Protein AF-A0A3D8TVY2-F1 (afdb_monomer_lite)

Foldseek 3Di:
DDDDPPPDPDDPPPPPPDDDDDDDDDDDDDDDDDDDDDPPPPPDPDPQQAFDLVLLLQLVLLLCQLLQQLCALLVVLLVLQDQDDDPVSLVVSLVSLCVRLNVVSVVSVVSNVVSLVSVVVRRFDPVLNVLLVVLSCVSNVLSVQSSVLSNVRDPNCSVVSNVCNVVSDDPVSNVVSVVSNLVSQLVRVVSNVDDSVVSNVSSLVSVCVSCVVRNPNVSVVD

Secondary structure (DSSP, 8-state):
----------------------------------------------------HHHHHHHHHHHHHHHHHHHHHHHHHHHH--TT--HHHHHHHHHHIIIIIIIIHHHHHHHHHHHHHHHHHTT--HHHHHHHHHHHHHHHHHHHHHHHHHHT--TT-HHHHHHHHHTS--HHHHHHHHHHHHHHHHHHHHHTT--HHHHHHHHHHHHHHHHHHHS-GGGG--

Organism: NCBI:txid1621700

Structure (mmCIF, N/CA/C/O backbone):
data_AF-A0A3D8TVY2-F1
#
_entry.id   AF-A0A3D8TVY2-F1
#
loop_
_atom_site.group_PDB
_atom_site.id
_atom_site.type_symbol
_atom_site.label_atom_id
_atom_site.label_alt_id
_atom_site.label_comp_id
_atom_site.label_asym_id
_atom_site.label_entity_id
_atom_site.label_seq_id
_atom_site.pdbx_PDB_ins_code
_atom_site.Cartn_x
_atom_site.Cartn_y
_atom_site.Cartn_z
_atom_site.occupancy
_atom_site.B_iso_or_equiv
_atom_site.auth_seq_id
_atom_site.auth_comp_id
_atom_site.auth_asym_id
_atom_site.auth_atom_id
_atom_site.pdbx_PDB_model_num
ATOM 1 N N . MET A 1 1 ? 37.937 -1.669 -4.627 1.00 30.64 1 MET A N 1
ATOM 2 C CA . MET A 1 1 ? 37.064 -1.939 -3.465 1.00 30.64 1 MET A CA 1
ATOM 3 C C . MET A 1 1 ? 36.470 -0.620 -2.991 1.00 30.64 1 MET A C 1
ATOM 5 O O . MET A 1 1 ? 37.159 0.139 -2.322 1.00 30.64 1 MET A O 1
ATOM 9 N N . LYS A 1 2 ? 35.245 -0.292 -3.412 1.00 28.19 2 LYS A N 1
ATOM 10 C CA . LYS A 1 2 ? 34.504 0.878 -2.921 1.00 28.19 2 LYS A CA 1
ATOM 11 C C . LYS A 1 2 ? 33.267 0.352 -2.200 1.00 28.19 2 LYS A C 1
ATOM 13 O O . LYS A 1 2 ? 32.522 -0.435 -2.769 1.00 28.19 2 LYS A O 1
ATOM 18 N N . LYS A 1 3 ? 33.155 0.708 -0.922 1.00 32.94 3 LYS A N 1
ATOM 19 C CA . LYS A 1 3 ? 32.081 0.313 -0.009 1.00 32.94 3 LYS A CA 1
ATOM 20 C C . LYS A 1 3 ? 30.795 1.013 -0.459 1.00 32.94 3 LYS A C 1
ATOM 22 O O . LYS A 1 3 ? 30.789 2.239 -0.544 1.00 32.94 3 LYS A O 1
ATOM 27 N N . GLY A 1 4 ? 29.763 0.240 -0.790 1.00 30.03 4 GLY A N 1
ATOM 28 C CA . GLY A 1 4 ? 28.418 0.757 -1.025 1.00 30.03 4 GLY A CA 1
ATOM 29 C C . GLY A 1 4 ? 27.853 1.257 0.297 1.00 30.03 4 GLY A C 1
ATOM 30 O O . GLY A 1 4 ? 27.808 0.512 1.273 1.00 30.03 4 GLY A O 1
ATOM 31 N N . ILE A 1 5 ? 27.518 2.541 0.343 1.00 35.06 5 ILE A N 1
ATOM 32 C CA . ILE A 1 5 ? 26.827 3.152 1.471 1.00 35.06 5 ILE A CA 1
ATOM 33 C C . ILE A 1 5 ? 25.367 2.724 1.339 1.00 35.06 5 ILE A C 1
ATOM 35 O O . ILE A 1 5 ? 24.657 3.190 0.453 1.00 35.06 5 ILE A O 1
ATOM 39 N N . MET A 1 6 ? 24.964 1.789 2.195 1.00 32.91 6 MET A N 1
ATOM 40 C CA . MET A 1 6 ? 23.571 1.466 2.476 1.00 32.91 6 MET A CA 1
ATOM 41 C C . MET A 1 6 ? 22.974 2.712 3.141 1.00 32.91 6 MET A C 1
ATOM 43 O O . MET A 1 6 ? 23.251 2.992 4.307 1.00 32.91 6 MET A O 1
ATOM 47 N N . VAL A 1 7 ? 22.265 3.536 2.371 1.00 31.22 7 VAL A N 1
ATOM 48 C CA . VAL A 1 7 ? 21.486 4.643 2.930 1.00 31.22 7 VAL A CA 1
ATOM 49 C C . VAL A 1 7 ? 20.179 4.027 3.401 1.00 31.22 7 VAL A C 1
ATOM 51 O O . VAL A 1 7 ? 19.248 3.865 2.620 1.00 31.22 7 VAL A O 1
ATOM 54 N N . ALA A 1 8 ? 20.165 3.615 4.668 1.00 35.06 8 ALA A N 1
ATOM 55 C CA . ALA A 1 8 ? 18.940 3.319 5.389 1.00 35.06 8 ALA A CA 1
ATOM 56 C C . ALA A 1 8 ? 18.035 4.557 5.316 1.00 35.06 8 ALA A C 1
ATOM 58 O O . ALA A 1 8 ? 18.478 5.673 5.614 1.00 35.06 8 ALA A O 1
ATOM 59 N N . ILE A 1 9 ? 16.793 4.367 4.878 1.00 36.47 9 ILE A N 1
ATOM 60 C CA . ILE A 1 9 ? 15.761 5.396 4.942 1.00 36.47 9 ILE A CA 1
ATOM 61 C C . ILE A 1 9 ? 15.450 5.580 6.430 1.00 36.47 9 ILE A C 1
ATOM 63 O O . ILE A 1 9 ? 14.714 4.815 7.035 1.00 36.47 9 ILE A O 1
ATOM 67 N N . LEU A 1 10 ? 16.093 6.577 7.039 1.00 30.17 10 LEU A N 1
ATOM 68 C CA . LEU A 1 10 ? 15.820 7.021 8.402 1.00 30.17 10 LEU A CA 1
ATOM 69 C C . LEU A 1 10 ? 14.401 7.592 8.449 1.00 30.17 10 LEU A C 1
ATOM 71 O O . LEU A 1 10 ? 14.182 8.761 8.124 1.00 30.17 10 LEU A O 1
ATOM 75 N N . VAL A 1 11 ? 13.438 6.772 8.862 1.00 33.91 11 VAL A N 1
ATOM 76 C CA . VAL A 1 11 ? 12.147 7.270 9.331 1.00 33.91 11 VAL A CA 1
ATOM 77 C C . VAL A 1 11 ? 12.417 8.069 10.613 1.00 33.91 11 VAL A C 1
ATOM 79 O O . VAL A 1 11 ? 13.051 7.551 11.534 1.00 33.91 11 VAL A O 1
ATOM 82 N N . PRO A 1 12 ? 11.995 9.344 10.713 1.00 35.47 12 PRO A N 1
ATOM 83 C CA . PRO A 1 12 ? 12.137 10.091 11.951 1.00 35.47 12 PRO A CA 1
ATOM 84 C C . PRO A 1 12 ? 11.249 9.440 13.008 1.00 35.47 12 PRO A C 1
ATOM 86 O O . PRO A 1 12 ? 10.021 9.501 12.931 1.00 35.47 12 PRO A O 1
ATOM 89 N N . SER A 1 13 ? 11.883 8.824 14.000 1.00 31.14 13 SER A N 1
ATOM 90 C CA . SER A 1 13 ? 11.249 8.308 15.205 1.00 31.14 13 SER A CA 1
ATOM 91 C C . SER A 1 13 ? 10.507 9.461 15.884 1.00 31.14 13 SER A C 1
ATOM 93 O O . SER A 1 13 ? 11.107 10.333 16.519 1.00 31.14 13 SER A O 1
ATOM 95 N N . LEU A 1 14 ? 9.181 9.498 15.724 1.00 30.38 14 LEU A N 1
ATOM 96 C CA . LEU A 1 14 ? 8.324 10.463 16.400 1.00 30.38 14 LEU A CA 1
ATOM 97 C C . LEU A 1 14 ? 8.224 10.059 17.878 1.00 30.38 14 LEU A C 1
ATOM 99 O O . LEU A 1 14 ? 7.273 9.416 18.319 1.00 30.38 14 LEU A O 1
ATOM 103 N N . VAL A 1 15 ? 9.246 10.428 18.652 1.00 36.78 15 VAL A N 1
ATOM 104 C CA . VAL A 1 15 ? 9.229 10.383 20.114 1.00 36.78 15 VAL A CA 1
ATOM 105 C C . VAL A 1 15 ? 8.195 11.405 20.585 1.00 36.78 15 VAL A C 1
ATOM 107 O O . VAL A 1 15 ? 8.495 12.582 20.776 1.00 36.78 15 VAL A O 1
ATOM 110 N N . LEU A 1 16 ? 6.948 10.964 20.751 1.00 33.09 16 LEU A N 1
ATOM 111 C CA . LEU A 1 16 ? 5.916 11.726 21.449 1.00 33.09 16 LEU A CA 1
ATOM 112 C C . LEU A 1 16 ? 6.252 11.733 22.943 1.00 33.09 16 LEU A C 1
ATOM 114 O O . LEU A 1 16 ? 5.769 10.911 23.723 1.00 33.09 16 LEU A O 1
ATOM 118 N N . SER A 1 17 ? 7.107 12.669 23.345 1.00 36.78 17 SER A N 1
ATOM 119 C CA . SER A 1 17 ? 7.311 13.026 24.741 1.00 36.78 17 SER A CA 1
ATOM 120 C C . SER A 1 17 ? 6.017 13.625 25.300 1.00 36.78 17 SER A C 1
ATOM 122 O O . SER A 1 17 ? 5.637 14.763 25.032 1.00 36.78 17 SER A O 1
ATOM 124 N N . LEU A 1 18 ? 5.323 12.815 26.100 1.00 38.38 18 LEU A N 1
ATOM 125 C CA . LEU A 1 18 ? 4.263 13.242 27.002 1.00 38.38 18 LEU A CA 1
ATOM 126 C C . LEU A 1 18 ? 4.845 14.228 28.024 1.00 38.38 18 LEU A C 1
ATOM 128 O O . LEU A 1 18 ? 5.432 13.824 29.025 1.00 38.38 18 LEU A O 1
ATOM 132 N N . ALA A 1 19 ? 4.652 15.524 27.794 1.00 39.66 19 ALA A N 1
ATOM 133 C CA . ALA A 1 19 ? 4.717 16.528 28.845 1.00 39.66 19 ALA A CA 1
ATOM 134 C C . ALA A 1 19 ? 3.285 16.936 29.202 1.00 39.66 19 ALA A C 1
ATOM 136 O O . ALA A 1 19 ? 2.673 17.794 28.567 1.00 39.66 19 ALA A O 1
ATOM 137 N N . GLY A 1 20 ? 2.741 16.279 30.225 1.00 30.95 20 GLY A N 1
ATOM 138 C CA . GLY A 1 20 ? 1.619 16.820 30.972 1.00 30.95 20 GLY A CA 1
ATOM 139 C C . GLY A 1 20 ? 2.084 18.015 31.801 1.00 30.95 20 GLY A C 1
ATOM 140 O O . GLY A 1 20 ? 3.129 17.962 32.444 1.00 30.95 20 GLY A O 1
ATOM 141 N N . CYS A 1 21 ? 1.278 19.071 31.830 1.00 33.50 21 CYS A N 1
ATOM 142 C CA . CYS A 1 21 ? 1.275 20.007 32.943 1.00 33.50 21 CYS A CA 1
ATOM 143 C C . CYS A 1 21 ? -0.173 20.419 33.198 1.00 33.50 21 CYS A C 1
ATOM 145 O O . CYS A 1 21 ? -0.789 21.127 32.403 1.00 33.50 21 CYS A O 1
ATOM 147 N N . GLY A 1 22 ? -0.732 19.889 34.285 1.00 27.75 22 GLY A N 1
ATOM 148 C CA . GLY A 1 22 ? -1.974 20.381 34.861 1.00 27.75 22 GLY A CA 1
ATOM 149 C C . GLY A 1 22 ? -1.758 21.687 35.626 1.00 27.75 22 GLY A C 1
ATOM 150 O O . GLY A 1 22 ? -0.629 22.042 35.968 1.00 27.75 22 GLY A O 1
ATOM 151 N N . GLY A 1 23 ? -2.871 22.358 35.921 1.00 26.53 23 GLY A N 1
ATOM 152 C CA . GLY A 1 23 ? -2.940 23.459 36.881 1.00 26.53 23 GLY A CA 1
ATOM 153 C C . GLY A 1 23 ? -4.070 24.449 36.596 1.00 26.53 23 GLY A C 1
ATOM 154 O O . GLY A 1 2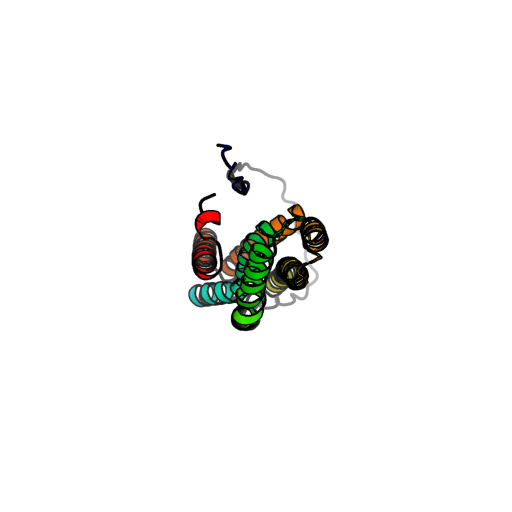3 ? -3.890 25.341 35.780 1.00 26.53 23 GLY A O 1
ATOM 155 N N . GLU A 1 24 ? -5.228 24.226 37.239 1.00 30.47 24 GLU A N 1
ATOM 156 C CA . GLU A 1 24 ? -6.017 25.182 38.059 1.00 30.47 24 GLU A CA 1
ATOM 157 C C . GLU A 1 24 ? -5.907 26.702 37.752 1.00 30.47 24 GLU A C 1
ATOM 159 O O . GLU A 1 24 ? -4.820 27.233 37.601 1.00 30.47 24 GLU A O 1
ATOM 164 N N . SER A 1 25 ? -6.935 27.563 37.766 1.00 28.59 25 SER A N 1
ATOM 165 C CA . SER A 1 25 ? -8.246 27.561 38.425 1.00 28.59 25 SER A CA 1
ATOM 166 C C . SER A 1 25 ? -9.055 28.822 38.038 1.00 28.59 25 SER A C 1
ATOM 168 O O . SER A 1 25 ? -8.486 29.866 37.739 1.00 28.59 25 SER A O 1
ATOM 170 N N . ALA A 1 26 ? -10.382 28.716 38.198 1.00 31.33 26 ALA A N 1
ATOM 171 C CA . ALA A 1 26 ? -11.364 29.742 38.599 1.00 31.33 26 ALA A CA 1
ATOM 172 C C . ALA A 1 26 ? -11.618 31.009 37.741 1.00 31.33 26 ALA A C 1
ATOM 174 O O . ALA A 1 26 ? -10.814 31.935 37.710 1.00 31.33 26 ALA A O 1
ATOM 175 N N . ASN A 1 27 ? -12.877 31.183 37.296 1.00 29.52 27 ASN A N 1
ATOM 176 C CA . ASN A 1 27 ? -13.669 32.338 37.753 1.00 29.52 27 ASN A CA 1
ATOM 177 C C . ASN A 1 27 ? -15.193 32.258 37.496 1.00 29.52 27 ASN A C 1
ATOM 179 O O . ASN A 1 27 ? -15.649 32.014 36.388 1.00 29.52 27 ASN A O 1
ATOM 183 N N . LYS A 1 28 ? -15.920 32.618 38.566 1.00 32.59 28 LYS A N 1
ATOM 184 C CA . LYS A 1 28 ? -17.218 33.321 38.674 1.00 32.59 28 LYS A CA 1
ATOM 185 C C . LYS A 1 28 ? -18.541 32.692 38.192 1.00 32.59 28 LYS A C 1
ATOM 187 O O . LYS A 1 28 ? -18.874 32.646 37.016 1.00 32.59 28 LYS A O 1
ATOM 192 N N . LYS A 1 29 ? -19.380 32.427 39.207 1.00 36.72 29 LYS A N 1
ATOM 193 C CA . LYS A 1 29 ? -20.852 32.446 39.185 1.00 36.72 29 LYS A CA 1
ATOM 194 C C . LYS A 1 29 ? -21.384 33.833 38.794 1.00 36.72 29 LYS A C 1
ATOM 196 O O . LYS A 1 29 ? -20.950 34.817 39.390 1.00 36.72 29 LYS A O 1
ATOM 201 N N . VAL A 1 30 ? -22.398 33.878 37.927 1.00 34.16 30 VAL A N 1
ATOM 202 C CA . VAL A 1 30 ? -23.433 34.929 37.891 1.00 34.16 30 VAL A CA 1
ATOM 203 C C . VAL A 1 30 ? -24.792 34.270 37.623 1.00 34.16 30 VAL A C 1
ATOM 205 O O . VAL A 1 30 ? -24.879 33.224 36.985 1.00 34.16 30 VAL A O 1
ATOM 208 N N . GLU A 1 31 ? -25.812 34.867 38.227 1.00 32.22 31 GLU A N 1
ATOM 209 C CA . GLU A 1 31 ? -27.154 34.376 38.515 1.00 32.22 31 GLU A CA 1
ATOM 210 C C . GLU A 1 31 ? -28.095 34.113 37.328 1.00 32.22 31 GLU A C 1
ATOM 212 O O . GLU A 1 31 ? -27.999 34.673 36.239 1.00 32.22 31 GLU A O 1
ATOM 217 N N . SER A 1 32 ? -29.070 33.269 37.671 1.00 36.94 32 SER A N 1
ATOM 218 C CA . SER A 1 32 ? -30.305 32.870 36.999 1.00 36.94 32 SER A CA 1
ATOM 219 C C . SER A 1 32 ? -31.183 34.015 36.470 1.00 36.94 32 SER A C 1
ATOM 221 O O . SER A 1 32 ? -31.506 34.948 37.206 1.00 36.94 32 SER A O 1
ATOM 223 N N . LYS A 1 33 ? -31.709 33.839 35.247 1.00 34.94 33 LYS A N 1
ATOM 224 C CA . LYS A 1 33 ? -33.069 34.250 34.854 1.00 34.94 33 LYS A CA 1
ATOM 225 C C . LYS A 1 33 ? -33.703 33.177 33.959 1.00 34.94 33 LYS A C 1
ATOM 227 O O . LYS A 1 33 ? -33.065 32.658 33.047 1.00 34.94 33 LYS A O 1
ATOM 232 N N . GLU A 1 34 ? -34.955 32.833 34.254 1.00 34.44 34 GLU A N 1
ATOM 233 C CA . GLU A 1 34 ? -35.729 31.776 33.599 1.00 34.44 34 GLU A CA 1
ATOM 234 C C . GLU A 1 34 ? -36.183 32.105 32.162 1.00 34.44 34 GLU A C 1
ATOM 236 O O . GLU A 1 34 ? -36.751 33.162 31.909 1.00 34.44 34 GLU A O 1
ATOM 241 N N . LYS A 1 35 ? -36.000 31.086 31.304 1.00 38.69 35 LYS A N 1
ATOM 242 C CA . LYS A 1 35 ? -36.814 30.563 30.178 1.00 38.69 35 LYS A CA 1
ATOM 243 C C . LYS A 1 35 ? -37.228 31.496 29.022 1.00 38.69 35 LYS A C 1
ATOM 245 O O . LYS A 1 35 ? -37.823 32.550 29.195 1.00 38.69 35 LYS A O 1
ATOM 250 N N . PRO A 1 36 ? -37.102 30.960 27.798 1.00 37.78 36 PRO A N 1
ATOM 251 C CA . PRO A 1 36 ? -38.247 30.275 27.205 1.00 37.78 36 PRO A CA 1
ATOM 252 C C . PRO A 1 36 ? -37.965 28.787 26.993 1.00 37.78 36 PRO A C 1
ATOM 254 O O . PRO A 1 36 ? -36.816 28.355 26.924 1.00 37.78 36 PRO A O 1
ATOM 257 N N . ALA A 1 37 ? -39.033 27.993 26.925 1.00 48.19 37 ALA A N 1
ATOM 258 C CA . ALA A 1 37 ? -38.987 26.562 26.660 1.00 48.19 37 ALA A CA 1
ATOM 259 C C . ALA A 1 37 ? -38.294 26.286 25.316 1.00 48.19 37 ALA A C 1
ATOM 261 O O . ALA A 1 37 ? -38.902 26.358 24.249 1.00 48.19 37 ALA A O 1
ATOM 262 N N . VAL A 1 38 ? -37.001 25.973 25.384 1.00 38.22 38 VAL A N 1
ATOM 263 C CA . VAL A 1 38 ? -36.250 25.412 24.269 1.00 38.22 38 VAL A CA 1
ATOM 264 C C . VAL A 1 38 ? -36.809 24.016 24.055 1.00 38.22 38 VAL A C 1
ATOM 266 O O . VAL A 1 38 ? -36.700 23.154 24.927 1.00 38.22 38 VAL A O 1
ATOM 269 N N . ALA A 1 39 ? -37.437 23.797 22.903 1.00 45.09 39 ALA A N 1
ATOM 270 C CA . ALA A 1 39 ? -37.723 22.459 22.426 1.00 45.09 39 ALA A CA 1
ATOM 271 C C . ALA A 1 39 ? -36.393 21.696 22.401 1.00 45.09 39 ALA A C 1
ATOM 273 O O . ALA A 1 39 ? -35.567 21.900 21.510 1.00 45.09 39 ALA A O 1
ATOM 274 N N . HIS A 1 40 ? -36.157 20.855 23.411 1.00 36.25 40 HIS A N 1
ATOM 275 C CA . HIS A 1 40 ? -35.063 19.905 23.388 1.00 36.25 40 HIS A CA 1
ATOM 276 C C . HIS A 1 40 ? -35.330 18.976 22.207 1.00 36.25 40 HIS A C 1
ATOM 278 O O . HIS A 1 40 ? -36.077 18.002 22.313 1.00 36.25 40 HIS A O 1
ATOM 284 N N . LYS A 1 41 ? -34.721 19.287 21.054 1.00 41.34 41 LYS A N 1
ATOM 285 C CA . LYS A 1 41 ? -34.395 18.261 20.070 1.00 41.34 41 LYS A CA 1
ATOM 286 C C . LYS A 1 41 ? -33.692 17.184 20.880 1.00 41.34 41 LYS A C 1
ATOM 288 O O . LYS A 1 41 ? -32.610 17.436 21.410 1.00 41.34 41 LYS A O 1
ATOM 293 N N . LYS A 1 42 ? -34.343 16.027 21.045 1.00 40.78 42 LYS A N 1
ATOM 294 C CA . LYS A 1 42 ? -33.665 14.836 21.552 1.00 40.78 42 LYS A CA 1
ATOM 295 C C . LYS A 1 42 ? -32.351 14.753 20.773 1.00 40.78 42 LYS A C 1
ATOM 297 O O . LYS A 1 42 ? -32.426 14.843 19.540 1.00 40.78 42 LYS A O 1
ATOM 302 N N . PRO A 1 43 ? -31.185 14.671 21.439 1.00 44.91 43 PRO A N 1
ATOM 303 C CA . PRO A 1 43 ? -29.946 14.434 20.721 1.00 44.91 43 PRO A CA 1
ATOM 304 C C . PRO A 1 43 ? -30.211 13.240 19.808 1.00 44.91 43 PRO A C 1
ATOM 306 O O . PRO A 1 43 ? -30.809 12.249 20.246 1.00 44.91 43 PRO A O 1
ATOM 309 N N . LYS A 1 44 ? -29.900 13.388 18.512 1.00 45.62 44 LYS A N 1
ATOM 310 C CA . LYS A 1 44 ? -29.875 12.240 17.602 1.00 45.62 44 LYS A CA 1
ATOM 311 C C . LYS A 1 44 ? -29.100 11.173 18.364 1.00 45.62 44 LYS A C 1
ATOM 313 O O . LYS A 1 44 ? -27.988 11.463 18.790 1.00 45.62 44 LYS A O 1
ATOM 318 N N . LYS A 1 45 ? -29.712 10.011 18.615 1.00 44.25 45 LYS A N 1
ATOM 319 C CA . LYS A 1 45 ? -28.963 8.856 19.108 1.00 44.25 45 LYS A CA 1
ATOM 320 C C . LYS A 1 45 ? -27.848 8.658 18.091 1.00 44.25 45 LYS A C 1
ATOM 322 O O . LYS A 1 45 ? -28.136 8.255 16.963 1.00 44.25 45 LYS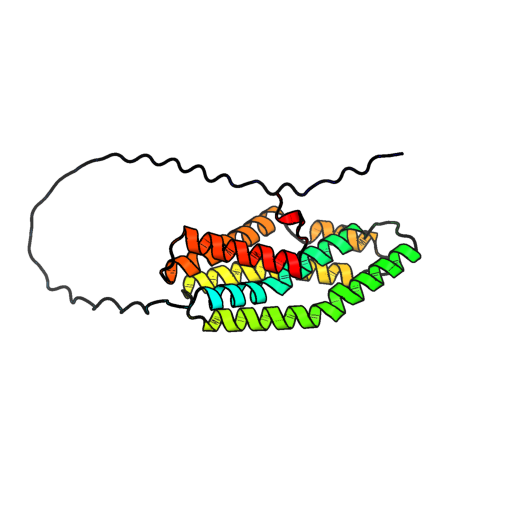 A O 1
ATOM 327 N N . GLU A 1 46 ? -26.637 9.063 18.450 1.00 59.47 46 GLU A N 1
ATOM 328 C CA . GLU A 1 46 ? -25.452 8.701 17.694 1.00 59.47 46 GLU A CA 1
ATOM 329 C C . GLU A 1 46 ? -25.484 7.179 17.607 1.00 59.47 46 GLU A C 1
ATOM 331 O O . GLU A 1 46 ? -25.782 6.494 18.591 1.00 59.47 46 GLU A O 1
ATOM 336 N N . LYS A 1 47 ? -25.348 6.660 16.385 1.00 62.09 47 LYS A N 1
ATOM 337 C CA . LYS A 1 47 ? -25.212 5.221 16.196 1.00 62.09 47 LYS A CA 1
ATOM 338 C C . LYS A 1 47 ? -23.989 4.815 17.007 1.00 62.09 47 LYS A C 1
ATOM 340 O O . LYS A 1 47 ? -22.930 5.405 16.830 1.00 62.09 47 LYS A O 1
ATOM 345 N N . GLU A 1 48 ? -24.163 3.851 17.898 1.00 73.62 48 GLU A N 1
ATOM 346 C CA . GLU A 1 48 ? -23.047 3.256 18.616 1.00 73.62 48 GLU A CA 1
ATOM 347 C C . GLU A 1 48 ? -22.152 2.577 17.574 1.00 73.62 48 GLU A C 1
ATOM 349 O O . GLU A 1 48 ? -22.580 1.644 16.890 1.00 73.62 48 GLU A O 1
ATOM 354 N N . ILE A 1 49 ? -20.965 3.144 17.364 1.00 79.06 49 ILE A N 1
ATOM 355 C CA . ILE A 1 49 ? -19.932 2.592 16.490 1.00 79.06 49 ILE A CA 1
ATOM 356 C C . ILE A 1 49 ? -19.302 1.443 17.265 1.00 79.06 49 ILE A C 1
ATOM 358 O O . ILE A 1 49 ? -18.779 1.648 18.357 1.00 79.06 49 ILE A O 1
ATOM 362 N N . SER A 1 50 ? -19.395 0.230 16.733 1.00 85.12 50 SER A N 1
ATOM 363 C CA . SER A 1 50 ? -18.833 -0.952 17.375 1.00 85.12 50 SER A CA 1
ATOM 364 C C . SER A 1 50 ? -18.527 -2.016 16.328 1.00 85.12 50 SER A C 1
ATOM 366 O O . SER A 1 50 ? -19.372 -2.336 15.492 1.00 85.12 50 SER A O 1
ATOM 368 N N . PHE A 1 51 ? -17.315 -2.556 16.391 1.00 93.19 51 PHE A N 1
ATOM 369 C CA . PHE A 1 51 ? -16.834 -3.696 15.616 1.00 93.19 51 PHE A CA 1
ATOM 370 C C . PHE A 1 51 ? -15.870 -4.503 16.483 1.00 93.19 51 PHE A C 1
ATOM 372 O O . PHE A 1 51 ? -15.368 -3.985 17.479 1.00 93.19 51 PHE A O 1
ATOM 379 N N . ALA A 1 52 ? -15.587 -5.753 16.112 1.00 95.88 52 ALA A N 1
ATOM 380 C CA . ALA A 1 52 ? -14.562 -6.538 16.788 1.00 95.88 52 ALA A CA 1
ATOM 381 C C . ALA A 1 52 ? -13.159 -6.130 16.311 1.00 95.88 52 ALA A C 1
ATOM 383 O O . ALA A 1 52 ? -12.905 -6.023 15.112 1.00 95.88 52 ALA A O 1
ATOM 384 N N . LEU A 1 53 ? -12.218 -5.962 17.244 1.00 95.69 53 LEU A N 1
ATOM 385 C CA . LEU A 1 53 ? -10.835 -5.581 16.937 1.00 95.69 53 LEU A CA 1
ATOM 386 C C . LEU A 1 53 ? -10.131 -6.588 16.016 1.00 95.69 53 LEU A C 1
ATOM 388 O O . LEU A 1 53 ? -9.307 -6.201 15.194 1.00 95.69 53 LEU A O 1
ATOM 392 N N . ALA A 1 54 ? -10.472 -7.876 16.121 1.00 96.75 54 ALA A N 1
ATOM 393 C CA . ALA A 1 54 ? -9.947 -8.911 15.232 1.00 96.75 54 ALA A CA 1
ATOM 394 C C . ALA A 1 54 ? -10.371 -8.690 13.769 1.00 96.75 54 ALA A C 1
ATOM 396 O O . ALA A 1 54 ? -9.525 -8.760 12.878 1.00 96.75 54 ALA A O 1
ATOM 397 N N . ASP A 1 55 ? -11.646 -8.359 13.541 1.00 97.56 55 ASP A N 1
ATOM 398 C CA . ASP A 1 55 ? -12.174 -8.067 12.205 1.00 97.56 55 ASP A CA 1
ATOM 399 C C . ASP A 1 55 ? -11.528 -6.794 11.654 1.00 97.56 55 ASP A C 1
ATOM 401 O O . ASP A 1 55 ? -11.061 -6.775 10.520 1.00 97.56 55 ASP A O 1
ATOM 405 N N . PHE A 1 56 ? -11.409 -5.753 12.487 1.00 97.81 56 PHE A N 1
ATOM 406 C CA . PHE A 1 56 ? -10.721 -4.516 12.118 1.00 97.81 56 PHE A CA 1
ATOM 407 C C . PHE A 1 56 ? -9.291 -4.772 11.645 1.00 97.81 56 PHE A C 1
ATOM 409 O O . PHE A 1 56 ? -8.916 -4.331 10.562 1.00 97.81 56 PHE A O 1
ATOM 416 N N . LYS A 1 57 ? -8.509 -5.547 12.403 1.00 98.06 57 LYS A N 1
ATOM 417 C CA . LYS A 1 57 ? -7.133 -5.884 12.024 1.00 98.06 57 LYS A CA 1
ATOM 418 C C . LYS A 1 57 ? -7.062 -6.604 10.678 1.00 98.06 57 LYS A C 1
ATOM 420 O O . LYS A 1 57 ? -6.272 -6.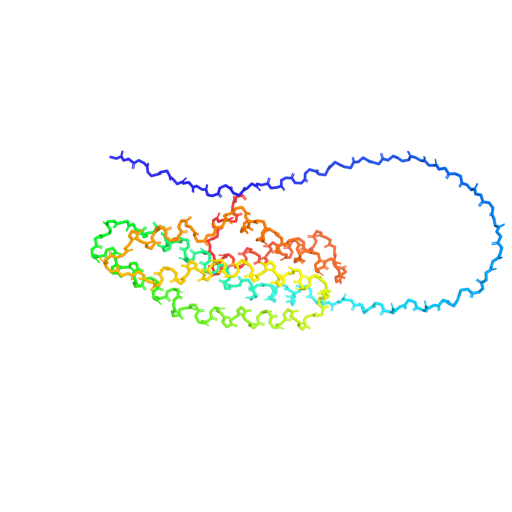215 9.824 1.00 98.06 57 LYS A O 1
ATOM 425 N N . GLN A 1 58 ? -7.903 -7.619 10.476 1.00 98.06 58 GLN A N 1
ATOM 426 C CA . GLN A 1 58 ? -7.938 -8.374 9.223 1.00 98.06 58 GLN A CA 1
ATOM 427 C C . GLN A 1 58 ? -8.313 -7.487 8.027 1.00 98.06 58 GLN A C 1
ATOM 429 O O . GLN A 1 58 ? -7.758 -7.632 6.939 1.00 98.06 58 GLN A O 1
ATOM 434 N N . VAL A 1 59 ? -9.256 -6.568 8.225 1.00 98.31 59 VAL A N 1
ATOM 435 C CA . VAL A 1 59 ? -9.705 -5.637 7.191 1.00 98.31 59 VAL A CA 1
ATOM 436 C C . VAL A 1 59 ? -8.605 -4.644 6.818 1.00 98.31 59 VAL A C 1
ATOM 438 O O . VAL A 1 59 ? -8.343 -4.464 5.629 1.00 98.31 59 VAL A O 1
ATOM 441 N N . ILE A 1 60 ? -7.933 -4.036 7.803 1.00 98.12 60 ILE A N 1
ATOM 442 C CA . ILE A 1 60 ? -6.830 -3.094 7.552 1.00 98.12 60 ILE A CA 1
ATOM 443 C C . ILE A 1 60 ? -5.640 -3.800 6.893 1.00 98.12 60 ILE A C 1
ATOM 445 O O . ILE A 1 60 ? -5.037 -3.243 5.976 1.00 98.12 60 ILE A O 1
ATOM 449 N N . GLU A 1 61 ? -5.346 -5.042 7.283 1.00 97.56 61 GLU A N 1
ATOM 450 C CA . GLU A 1 61 ? -4.313 -5.869 6.652 1.00 97.56 61 GLU A CA 1
ATOM 451 C C . GLU A 1 61 ? -4.564 -6.035 5.149 1.00 97.56 61 GLU A C 1
ATOM 453 O O . GLU A 1 61 ? -3.701 -5.715 4.331 1.00 97.56 61 GLU A O 1
ATOM 458 N N . LYS A 1 62 ? -5.776 -6.467 4.777 1.00 98.31 62 LYS A N 1
ATOM 459 C CA . LYS A 1 62 ? -6.165 -6.607 3.370 1.00 98.31 62 LYS A CA 1
ATOM 460 C C . LYS A 1 62 ? -6.130 -5.266 2.653 1.00 98.31 62 LYS A C 1
ATOM 462 O O . LYS A 1 62 ? -5.512 -5.166 1.598 1.00 98.31 62 LYS A O 1
ATOM 467 N N . ALA A 1 63 ? -6.769 -4.239 3.221 1.00 97.94 63 ALA A N 1
ATOM 468 C CA . ALA A 1 63 ? -6.850 -2.908 2.623 1.00 97.94 63 ALA A CA 1
ATOM 469 C C . ALA A 1 63 ? -5.454 -2.354 2.304 1.00 97.94 63 ALA A C 1
ATOM 471 O O . ALA A 1 63 ? -5.245 -1.808 1.223 1.00 97.94 63 ALA A O 1
ATOM 472 N N . SER A 1 64 ? -4.479 -2.586 3.182 1.00 96.94 64 SER A N 1
ATOM 473 C CA . SER A 1 64 ? -3.117 -2.068 3.034 1.00 96.94 64 SER A CA 1
ATOM 474 C C . SER A 1 64 ? -2.233 -2.856 2.066 1.00 96.94 64 SER A C 1
ATOM 476 O O . SER A 1 64 ? -1.193 -2.353 1.643 1.00 96.94 64 SER A O 1
ATOM 478 N N . ALA A 1 65 ? -2.641 -4.071 1.687 1.00 96.94 65 ALA A N 1
ATOM 479 C CA . ALA A 1 65 ? -1.809 -4.997 0.923 1.00 96.94 65 ALA A CA 1
ATOM 480 C C . ALA A 1 65 ? -1.269 -4.389 -0.381 1.00 96.94 65 ALA A C 1
ATOM 482 O O . ALA A 1 65 ? -0.088 -4.533 -0.681 1.00 96.94 65 ALA A O 1
ATOM 483 N N . GLU A 1 66 ? -2.108 -3.683 -1.146 1.00 97.62 66 GLU A N 1
ATOM 484 C CA . GLU A 1 66 ? -1.712 -3.143 -2.451 1.00 97.62 66 GLU A CA 1
ATOM 485 C C . GLU A 1 66 ? -0.660 -2.052 -2.345 1.00 97.62 66 GLU A C 1
ATOM 487 O O . GLU A 1 66 ? 0.363 -2.149 -3.023 1.00 97.62 66 GLU A O 1
ATOM 492 N N . PHE A 1 67 ? -0.875 -1.032 -1.511 1.00 96.06 67 PHE A N 1
ATOM 493 C CA . PHE A 1 67 ? 0.087 0.059 -1.469 1.00 96.06 67 PHE A CA 1
ATOM 494 C C . PHE A 1 67 ? 1.407 -0.370 -0.825 1.00 96.06 67 PHE A C 1
ATOM 496 O O . PHE A 1 67 ? 2.450 0.043 -1.313 1.00 96.06 67 PHE A O 1
ATOM 503 N N . VAL A 1 68 ? 1.388 -1.252 0.184 1.00 95.62 68 VAL A N 1
ATOM 504 C CA . VAL A 1 68 ? 2.624 -1.787 0.782 1.00 95.62 68 VAL A CA 1
ATOM 505 C C . VAL A 1 68 ? 3.389 -2.652 -0.216 1.00 95.62 68 VAL A C 1
ATOM 507 O O . VAL A 1 68 ? 4.600 -2.506 -0.369 1.00 95.62 68 VAL A O 1
ATOM 510 N N . TYR A 1 69 ? 2.685 -3.532 -0.932 1.00 96.69 69 TYR A N 1
ATOM 511 C CA . TYR A 1 69 ? 3.298 -4.364 -1.962 1.00 96.69 69 TYR A CA 1
ATOM 512 C C . TYR A 1 69 ? 3.938 -3.521 -3.066 1.00 96.69 69 TYR A C 1
ATOM 514 O O . TYR A 1 69 ? 5.067 -3.785 -3.484 1.00 96.69 69 TYR A O 1
ATOM 522 N N . LEU A 1 70 ? 3.214 -2.510 -3.556 1.00 95.94 70 LEU A N 1
ATOM 523 C CA . LEU A 1 70 ? 3.700 -1.657 -4.632 1.00 95.94 70 LEU A CA 1
ATOM 524 C C . LEU A 1 70 ? 4.837 -0.748 -4.179 1.00 95.94 70 LEU A C 1
ATOM 526 O O . LEU A 1 70 ? 5.795 -0.638 -4.931 1.00 95.94 70 LEU A O 1
ATOM 530 N N . ASP A 1 71 ? 4.779 -0.154 -2.987 1.00 93.75 71 ASP A N 1
ATOM 531 C CA . ASP A 1 71 ? 5.877 0.653 -2.435 1.00 93.75 71 ASP A CA 1
ATOM 532 C C . ASP A 1 71 ? 7.178 -0.162 -2.373 1.00 93.75 71 ASP A C 1
ATOM 534 O O . ASP A 1 71 ? 8.208 0.236 -2.921 1.00 93.75 71 ASP A O 1
ATOM 538 N N . ASN A 1 72 ? 7.092 -1.381 -1.837 1.00 93.25 72 ASN A N 1
ATOM 539 C CA . ASN A 1 72 ? 8.213 -2.307 -1.745 1.00 93.25 72 ASN A CA 1
ATOM 540 C C . ASN A 1 72 ? 8.753 -2.727 -3.124 1.00 93.25 72 ASN A C 1
ATOM 542 O O . ASN A 1 72 ? 9.945 -2.597 -3.416 1.00 93.25 72 ASN A O 1
ATOM 546 N N . MET A 1 73 ? 7.887 -3.235 -4.006 1.00 93.81 73 MET A N 1
ATOM 547 C CA . MET A 1 73 ? 8.318 -3.754 -5.308 1.00 93.81 73 MET A CA 1
ATOM 548 C C . MET A 1 73 ? 8.761 -2.635 -6.255 1.00 93.81 73 MET A C 1
ATOM 550 O O . MET A 1 73 ? 9.762 -2.793 -6.952 1.00 93.81 73 MET A O 1
ATOM 554 N N . ALA A 1 74 ? 8.057 -1.501 -6.287 1.00 91.50 74 ALA A N 1
ATOM 555 C CA . ALA A 1 74 ? 8.432 -0.358 -7.113 1.00 91.50 74 ALA A CA 1
ATOM 556 C C . ALA A 1 74 ? 9.716 0.303 -6.603 1.00 91.50 74 ALA A C 1
ATOM 558 O O . ALA A 1 74 ? 10.570 0.643 -7.421 1.00 91.50 74 ALA A O 1
ATOM 559 N N . GLY A 1 75 ? 9.906 0.408 -5.283 1.00 87.62 75 GLY A N 1
ATOM 560 C CA . GLY A 1 75 ? 11.158 0.871 -4.685 1.00 87.62 75 GLY A CA 1
ATOM 561 C C . GLY A 1 75 ? 12.339 -0.021 -5.074 1.00 87.62 75 GLY A C 1
ATOM 562 O O . GLY A 1 75 ? 13.330 0.459 -5.631 1.00 87.62 75 GLY A O 1
ATOM 563 N N . ASN A 1 76 ? 12.204 -1.336 -4.877 1.00 88.12 76 ASN A N 1
ATOM 564 C CA . ASN A 1 76 ? 13.263 -2.303 -5.170 1.00 88.12 76 ASN A CA 1
ATOM 565 C C . ASN A 1 76 ? 13.585 -2.415 -6.666 1.00 88.12 76 ASN A C 1
ATOM 567 O O . ASN A 1 76 ? 14.754 -2.411 -7.060 1.00 88.12 76 ASN A O 1
ATOM 571 N N . ILE A 1 77 ? 12.573 -2.485 -7.530 1.00 91.25 77 ILE A N 1
ATOM 572 C CA . ILE A 1 77 ? 12.782 -2.558 -8.981 1.00 91.25 77 ILE A CA 1
ATOM 573 C C . ILE A 1 77 ? 13.292 -1.212 -9.508 1.00 91.25 77 ILE A C 1
ATOM 575 O O . ILE A 1 77 ? 14.277 -1.172 -10.245 1.00 91.25 77 ILE A O 1
ATOM 579 N N . GLY A 1 78 ? 12.682 -0.102 -9.086 1.00 89.31 78 GLY A N 1
ATOM 580 C CA . GLY A 1 78 ? 13.049 1.252 -9.500 1.00 89.31 78 GLY A CA 1
ATOM 581 C C . GLY A 1 78 ? 14.476 1.648 -9.111 1.00 89.31 78 GLY A C 1
ATOM 582 O O . GLY A 1 78 ? 15.131 2.383 -9.853 1.00 89.31 78 GLY A O 1
ATOM 583 N N . TYR A 1 79 ? 15.005 1.120 -8.002 1.00 85.88 79 TYR A N 1
ATOM 584 C CA . TYR A 1 79 ? 16.411 1.290 -7.619 1.00 85.88 79 TYR A CA 1
ATOM 585 C C . TYR A 1 79 ? 17.388 0.691 -8.644 1.00 85.88 79 TYR A C 1
ATOM 587 O O . TYR A 1 79 ? 18.480 1.221 -8.855 1.00 85.88 79 TYR A O 1
ATOM 595 N N . ASN A 1 80 ? 16.992 -0.394 -9.315 1.00 87.75 80 ASN A N 1
ATOM 596 C CA . ASN A 1 80 ? 17.827 -1.085 -10.295 1.00 87.75 80 ASN A CA 1
ATOM 597 C C . ASN A 1 80 ? 17.768 -0.456 -11.697 1.00 87.75 80 ASN A C 1
ATOM 599 O O . ASN A 1 80 ? 18.583 -0.804 -12.551 1.00 87.75 80 ASN A O 1
ATOM 603 N N . ILE A 1 81 ? 16.857 0.491 -11.939 1.00 89.12 81 ILE A N 1
ATOM 604 C CA . ILE A 1 81 ? 16.745 1.194 -13.220 1.00 89.12 81 ILE A CA 1
ATOM 605 C C . ILE A 1 81 ? 17.795 2.304 -13.290 1.00 89.12 81 ILE A C 1
ATOM 607 O O . ILE A 1 81 ? 17.723 3.305 -12.575 1.00 89.12 81 ILE A O 1
ATOM 611 N N . GLN A 1 82 ? 18.769 2.137 -14.184 1.00 82.75 82 GLN A N 1
ATOM 612 C CA . GLN A 1 82 ? 19.861 3.087 -14.410 1.00 82.75 82 GLN A CA 1
ATOM 613 C C . GLN A 1 82 ? 19.883 3.586 -15.860 1.00 82.75 82 GLN A C 1
ATOM 615 O O . GLN A 1 82 ? 19.333 2.955 -16.761 1.00 82.75 82 GLN A O 1
ATOM 620 N N . ALA A 1 83 ? 20.536 4.727 -16.098 1.00 76.94 83 ALA A N 1
ATOM 621 C CA . ALA A 1 83 ? 20.597 5.341 -17.426 1.00 76.94 83 ALA A CA 1
ATOM 622 C C . ALA A 1 83 ? 21.319 4.469 -18.472 1.00 76.94 83 ALA A C 1
ATOM 624 O O . ALA A 1 83 ? 20.900 4.454 -19.624 1.00 76.94 83 ALA A O 1
ATOM 625 N N . ASP A 1 84 ? 22.346 3.720 -18.055 1.00 78.06 84 ASP A N 1
ATOM 626 C CA . ASP A 1 84 ? 23.254 2.979 -18.943 1.00 78.06 84 ASP A CA 1
ATOM 627 C C . ASP A 1 84 ? 23.251 1.467 -18.641 1.00 78.06 84 ASP A C 1
ATOM 629 O O . ASP A 1 84 ? 24.299 0.821 -18.555 1.00 78.06 84 ASP A O 1
ATOM 633 N N . MET A 1 85 ? 22.067 0.889 -18.421 1.00 84.56 85 MET A N 1
ATOM 634 C CA . MET A 1 85 ? 21.935 -0.555 -18.199 1.00 84.56 85 MET A CA 1
ATOM 635 C C . MET A 1 85 ? 22.376 -1.345 -19.436 1.00 84.56 85 MET A C 1
ATOM 637 O O . MET A 1 85 ? 22.034 -1.005 -20.568 1.00 84.56 85 MET A O 1
ATOM 641 N N . ASN A 1 86 ? 23.110 -2.438 -19.222 1.00 84.62 86 ASN A N 1
ATOM 642 C CA . ASN A 1 86 ? 23.380 -3.395 -20.293 1.00 84.62 86 ASN A CA 1
ATOM 643 C C . ASN A 1 86 ? 22.121 -4.235 -20.603 1.00 84.62 86 ASN A C 1
ATOM 645 O O . ASN A 1 86 ? 21.172 -4.265 -19.816 1.00 84.62 86 ASN A O 1
ATOM 649 N N . SER A 1 87 ? 22.130 -4.939 -21.739 1.00 83.75 87 SER A N 1
ATOM 650 C CA . SER A 1 87 ? 20.981 -5.733 -22.205 1.00 83.75 87 SER A CA 1
ATOM 651 C C . SER A 1 87 ? 20.534 -6.812 -21.212 1.00 83.75 87 SER A C 1
ATOM 653 O O . SER A 1 87 ? 19.335 -7.064 -21.107 1.00 83.75 87 SER A O 1
ATOM 655 N N . ASP A 1 88 ? 21.463 -7.437 -20.485 1.00 84.25 88 ASP A N 1
ATOM 656 C CA . ASP A 1 88 ? 21.144 -8.502 -19.527 1.00 84.25 88 ASP A CA 1
ATOM 657 C C . ASP A 1 88 ? 20.460 -7.923 -18.282 1.00 84.25 88 ASP A C 1
ATOM 659 O O . ASP A 1 88 ? 19.443 -8.439 -17.823 1.00 84.25 88 ASP A O 1
ATOM 663 N N . THR A 1 89 ? 20.975 -6.803 -17.765 1.00 86.12 89 THR A N 1
ATOM 664 C CA . THR A 1 89 ? 20.364 -6.064 -16.654 1.00 86.12 89 THR A CA 1
ATOM 665 C C . THR A 1 89 ? 18.978 -5.559 -17.034 1.00 86.12 89 THR A C 1
ATOM 667 O O . THR A 1 89 ? 18.045 -5.716 -16.254 1.00 86.12 89 THR A O 1
ATOM 670 N N . TYR A 1 90 ? 18.819 -5.009 -18.239 1.00 88.50 90 TYR A N 1
ATOM 671 C CA . TYR A 1 90 ? 17.514 -4.587 -18.738 1.00 88.50 90 TYR A CA 1
ATOM 672 C C . TYR A 1 90 ? 16.518 -5.756 -18.800 1.00 88.50 90 TYR A C 1
ATOM 674 O O . TYR A 1 90 ? 15.425 -5.648 -18.245 1.00 88.50 90 TYR A O 1
ATOM 682 N N . GLY A 1 91 ? 16.899 -6.876 -19.427 1.00 87.44 91 GLY A N 1
ATOM 683 C CA . GLY A 1 91 ? 16.027 -8.047 -19.552 1.00 87.44 91 GLY A CA 1
ATOM 684 C C . GLY A 1 91 ? 15.597 -8.596 -18.191 1.00 87.44 91 GLY A C 1
ATOM 685 O O . GLY A 1 91 ? 14.420 -8.883 -17.986 1.00 87.44 91 GLY A O 1
ATOM 686 N N . PHE A 1 92 ? 16.527 -8.649 -17.235 1.00 90.69 92 PHE A N 1
ATOM 687 C CA . PHE A 1 92 ? 16.237 -9.057 -15.863 1.00 90.69 92 PHE A CA 1
ATOM 688 C C . PHE A 1 92 ? 15.266 -8.102 -15.154 1.00 90.69 92 PHE A C 1
ATOM 690 O O . PHE A 1 92 ? 14.280 -8.548 -14.571 1.00 90.69 92 PHE A O 1
ATOM 697 N N . VAL A 1 93 ? 15.504 -6.786 -15.219 1.00 92.38 93 VAL A N 1
ATOM 698 C CA . VAL A 1 93 ? 14.616 -5.793 -14.593 1.00 92.38 93 VAL A CA 1
ATOM 699 C C . VAL A 1 93 ? 13.221 -5.853 -15.213 1.00 92.38 93 VAL A C 1
ATOM 701 O O . VAL A 1 93 ? 12.241 -5.856 -14.476 1.00 92.38 93 VAL A O 1
ATOM 704 N N . GLN A 1 94 ? 13.113 -5.981 -16.537 1.00 91.12 94 GLN A N 1
ATOM 705 C CA . GLN A 1 94 ? 11.825 -6.108 -17.218 1.00 91.12 94 GLN A CA 1
ATOM 706 C C . GLN A 1 94 ? 11.077 -7.392 -16.822 1.00 91.12 94 GLN A C 1
ATOM 708 O O . GLN A 1 94 ? 9.858 -7.366 -16.642 1.00 91.12 94 GLN A O 1
ATOM 713 N N . GLU A 1 95 ? 11.783 -8.514 -16.657 1.00 92.44 95 GLU A N 1
ATOM 714 C CA . GLU A 1 95 ? 11.188 -9.759 -16.163 1.00 92.44 95 GLU A CA 1
ATOM 715 C C . GLU A 1 95 ? 10.628 -9.586 -14.745 1.00 92.44 95 GLU A C 1
ATOM 717 O O . GLU A 1 95 ? 9.475 -9.949 -14.497 1.00 92.44 95 GLU A O 1
ATOM 722 N N . LEU A 1 96 ? 11.392 -8.955 -13.844 1.00 94.12 96 LEU A N 1
ATOM 723 C CA . LEU A 1 96 ? 10.926 -8.627 -12.495 1.00 94.12 96 LEU A CA 1
ATOM 724 C C . LEU A 1 96 ? 9.715 -7.687 -12.522 1.00 94.12 96 LEU A C 1
ATOM 726 O O . LEU A 1 96 ? 8.733 -7.942 -11.827 1.00 94.12 96 LEU A O 1
ATOM 730 N N . SER A 1 97 ? 9.742 -6.631 -13.340 1.00 94.81 97 SER A N 1
ATOM 731 C CA . SER A 1 97 ? 8.609 -5.716 -13.503 1.00 94.81 97 SER A CA 1
ATOM 732 C C . SER A 1 97 ? 7.349 -6.465 -13.939 1.00 94.81 97 SER A C 1
ATOM 734 O O . SER A 1 97 ? 6.301 -6.316 -13.320 1.00 94.81 97 SER A O 1
ATOM 736 N N . ASN A 1 98 ? 7.442 -7.331 -14.947 1.00 94.75 98 ASN A N 1
ATOM 737 C CA . ASN A 1 98 ? 6.287 -8.085 -15.435 1.00 94.75 98 ASN A CA 1
ATOM 738 C C . ASN A 1 98 ? 5.773 -9.107 -14.410 1.00 94.75 98 ASN A C 1
ATOM 740 O O . ASN A 1 98 ? 4.566 -9.282 -14.250 1.00 94.75 98 ASN A O 1
ATOM 744 N N . GLU A 1 99 ? 6.663 -9.801 -13.702 1.00 95.12 99 GLU A N 1
ATOM 745 C CA . GLU A 1 99 ? 6.256 -10.777 -12.691 1.00 95.12 99 GLU A CA 1
ATOM 746 C C . GLU A 1 99 ? 5.598 -10.100 -11.483 1.00 95.12 99 GLU A C 1
ATOM 748 O O . GLU A 1 99 ? 4.487 -10.464 -11.089 1.00 95.12 99 GLU A O 1
ATOM 753 N N . PHE A 1 100 ? 6.258 -9.102 -10.899 1.00 95.69 100 PHE A N 1
ATOM 754 C CA . PHE A 1 100 ? 5.830 -8.518 -9.632 1.00 95.69 100 PHE A CA 1
ATOM 755 C C . PHE A 1 100 ? 4.826 -7.385 -9.816 1.00 95.69 100 PHE A C 1
ATOM 757 O O . PHE A 1 100 ? 3.804 -7.362 -9.128 1.00 95.69 100 PHE A O 1
ATOM 764 N N . LEU A 1 101 ? 5.076 -6.467 -10.748 1.00 96.56 101 LEU A N 1
ATOM 765 C CA . LEU A 1 101 ? 4.242 -5.283 -10.930 1.00 96.56 101 LEU A CA 1
ATOM 766 C C . LEU A 1 101 ? 3.066 -5.525 -11.878 1.00 96.56 101 LEU A C 1
ATOM 768 O O . LEU A 1 101 ? 2.102 -4.775 -11.805 1.00 96.56 101 LEU A O 1
ATOM 772 N N . ASP A 1 102 ? 3.076 -6.560 -12.720 1.00 95.00 102 ASP A N 1
ATOM 773 C CA . ASP A 1 102 ? 1.932 -6.885 -13.585 1.00 95.00 102 ASP A CA 1
ATOM 774 C C . ASP A 1 102 ? 1.185 -8.145 -13.130 1.00 95.00 102 ASP A C 1
ATOM 776 O O . ASP A 1 102 ? 0.051 -8.053 -12.659 1.00 95.00 102 ASP A O 1
ATOM 780 N N . LYS A 1 103 ? 1.819 -9.322 -13.166 1.00 95.69 103 LYS A N 1
ATOM 781 C CA . LYS A 1 103 ? 1.130 -10.595 -12.888 1.00 95.69 103 LYS A CA 1
ATOM 782 C C . LYS A 1 103 ? 0.687 -10.746 -11.434 1.00 95.69 103 LYS A C 1
ATOM 784 O O . LYS A 1 103 ? -0.492 -10.987 -11.169 1.00 95.69 103 LYS A O 1
ATOM 789 N N . ARG A 1 104 ? 1.616 -10.636 -10.478 1.00 94.88 104 ARG A N 1
ATOM 790 C CA . ARG A 1 104 ? 1.304 -10.806 -9.045 1.00 94.88 104 ARG A CA 1
ATOM 791 C C . ARG A 1 104 ? 0.416 -9.687 -8.519 1.00 94.88 104 ARG A C 1
ATOM 793 O O . ARG A 1 104 ? -0.501 -9.960 -7.744 1.00 94.88 104 ARG A O 1
ATOM 800 N N . TYR A 1 105 ? 0.635 -8.468 -9.012 1.00 95.75 105 TYR A N 1
ATOM 801 C CA . TYR A 1 105 ? -0.172 -7.290 -8.705 1.00 95.75 105 TYR A CA 1
ATOM 802 C C . TYR A 1 105 ? -1.683 -7.551 -8.816 1.00 95.75 105 TYR A C 1
ATOM 804 O O . TYR A 1 105 ? -2.416 -7.173 -7.909 1.00 95.75 105 TYR A O 1
ATOM 812 N N . VAL A 1 106 ? -2.158 -8.255 -9.854 1.00 96.81 106 VAL A N 1
ATOM 813 C CA . VAL A 1 106 ? -3.599 -8.528 -10.052 1.00 96.81 106 VAL A CA 1
ATOM 814 C C . VAL A 1 106 ? -4.243 -9.190 -8.830 1.00 96.81 106 VAL A C 1
ATOM 816 O O . VAL A 1 106 ? -5.360 -8.841 -8.445 1.00 96.81 106 VAL A O 1
ATOM 819 N N . THR A 1 107 ? -3.544 -10.140 -8.204 1.00 95.94 107 THR A N 1
ATOM 820 C CA . THR A 1 107 ? -4.068 -10.833 -7.019 1.00 95.94 107 THR A CA 1
ATOM 821 C C . THR A 1 107 ? -4.082 -9.902 -5.811 1.00 95.94 107 THR A C 1
ATOM 823 O O . THR A 1 107 ? -5.082 -9.841 -5.101 1.00 95.94 107 THR A O 1
ATOM 826 N N . ILE A 1 108 ? -3.008 -9.136 -5.612 1.00 97.06 108 ILE A N 1
ATOM 827 C CA . ILE A 1 108 ? -2.881 -8.200 -4.489 1.00 97.06 108 ILE A CA 1
ATOM 828 C C . ILE A 1 108 ? -3.918 -7.075 -4.577 1.00 97.06 108 ILE A C 1
ATOM 830 O O . ILE A 1 108 ? -4.584 -6.768 -3.592 1.00 97.06 108 ILE A O 1
ATOM 834 N N . HIS A 1 109 ? -4.118 -6.510 -5.767 1.00 97.75 109 HIS A N 1
ATOM 835 C CA . HIS A 1 109 ? -5.130 -5.487 -6.021 1.00 97.75 109 HIS A CA 1
ATOM 836 C C . HIS A 1 109 ? -6.536 -5.974 -5.660 1.00 97.75 109 HIS A C 1
ATOM 838 O O . HIS A 1 109 ? -7.324 -5.254 -5.044 1.00 97.75 109 HIS A O 1
ATOM 844 N N . LYS A 1 110 ? -6.851 -7.232 -5.992 1.00 98.06 110 LYS A N 1
ATOM 845 C CA . LYS A 1 110 ? -8.125 -7.843 -5.613 1.00 98.06 110 LYS A CA 1
ATOM 846 C C . LYS A 1 110 ? -8.268 -7.951 -4.090 1.00 98.06 110 LYS A C 1
ATOM 848 O O . LYS A 1 110 ? -9.311 -7.562 -3.572 1.00 98.06 110 LYS A O 1
ATOM 853 N N . VAL A 1 111 ? -7.232 -8.416 -3.386 1.00 97.00 111 VAL A N 1
ATOM 854 C CA . VAL A 1 111 ? -7.220 -8.493 -1.911 1.00 97.00 111 VAL A CA 1
ATOM 855 C C . VAL A 1 111 ? -7.450 -7.115 -1.288 1.00 97.00 111 VAL A C 1
ATOM 857 O O . VAL A 1 111 ? -8.290 -6.974 -0.401 1.00 97.00 111 VAL A O 1
ATOM 860 N N . SER A 1 112 ? -6.762 -6.087 -1.784 1.00 97.94 112 SER A N 1
ATOM 861 C CA . SER A 1 112 ? -6.904 -4.720 -1.278 1.00 97.94 112 SER A CA 1
ATOM 862 C C . SER A 1 112 ? -8.277 -4.118 -1.557 1.00 97.94 112 SER A C 1
ATOM 864 O O . SER A 1 112 ? -8.896 -3.542 -0.661 1.00 97.94 112 SER A O 1
ATOM 866 N N . THR A 1 113 ? -8.819 -4.351 -2.753 1.00 98.19 113 THR A N 1
ATOM 867 C CA . THR A 1 113 ? -10.182 -3.942 -3.111 1.00 98.19 113 THR A CA 1
ATOM 868 C C . THR A 1 113 ? -11.223 -4.596 -2.200 1.00 98.19 113 THR A C 1
ATOM 870 O O . THR A 1 113 ? -12.135 -3.917 -1.725 1.00 98.19 113 THR A O 1
ATOM 873 N N . GLU A 1 114 ? -11.089 -5.897 -1.922 1.00 98.19 114 GLU A N 1
ATOM 874 C CA . GLU A 1 114 ? -11.950 -6.617 -0.976 1.00 98.19 114 GLU A CA 1
ATOM 875 C C . GLU A 1 114 ? -11.815 -6.045 0.444 1.00 98.19 114 GLU A C 1
ATOM 877 O O . GLU A 1 114 ? -12.827 -5.744 1.074 1.00 98.19 114 GLU A O 1
ATOM 882 N N . GLY A 1 115 ? -10.592 -5.786 0.917 1.00 98.12 115 GLY A N 1
ATOM 883 C CA . GLY A 1 115 ? -10.344 -5.147 2.214 1.00 98.12 115 GLY A CA 1
ATOM 884 C C . GLY A 1 115 ? -10.998 -3.769 2.341 1.00 98.12 115 GLY A C 1
ATOM 885 O O . GLY A 1 115 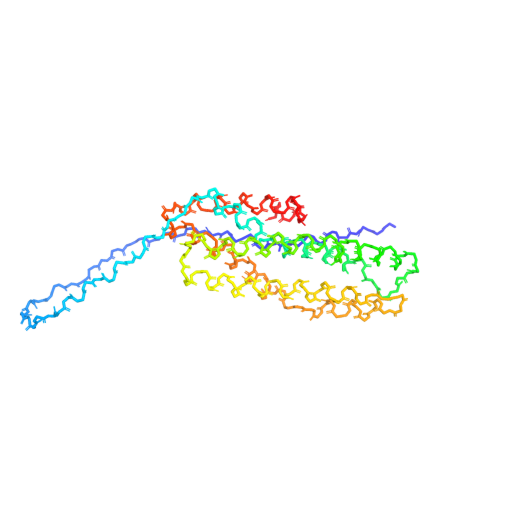? -11.690 -3.494 3.318 1.00 98.12 115 GLY A O 1
ATOM 886 N N . MET A 1 116 ? -10.881 -2.913 1.322 1.00 98.19 116 MET A N 1
ATOM 887 C CA . MET A 1 116 ? -11.544 -1.604 1.313 1.00 98.19 116 MET A CA 1
ATOM 888 C C . MET A 1 116 ? -13.075 -1.714 1.279 1.00 98.19 116 MET A C 1
ATOM 890 O O . MET A 1 116 ? -13.769 -0.886 1.877 1.00 98.19 116 MET A O 1
ATOM 894 N N . GLN A 1 117 ? -13.632 -2.727 0.609 1.00 98.25 117 GLN A N 1
ATOM 895 C CA . GLN A 1 117 ? -15.069 -3.016 0.654 1.00 98.25 117 GLN A CA 1
ATOM 896 C C . GLN A 1 117 ? -15.511 -3.490 2.041 1.00 98.25 117 GLN A C 1
ATOM 898 O O . GLN A 1 117 ? -16.545 -3.040 2.533 1.00 98.25 117 GLN A O 1
ATOM 903 N N . GLU A 1 118 ? -14.735 -4.355 2.691 1.00 98.19 118 GLU A N 1
ATOM 904 C CA . GLU A 1 118 ? -14.997 -4.803 4.060 1.00 98.19 118 GLU A CA 1
ATOM 905 C C . GLU A 1 118 ? -14.920 -3.629 5.049 1.00 98.19 118 GLU A C 1
ATOM 907 O O . GLU A 1 118 ? -15.827 -3.470 5.866 1.00 98.19 118 GLU A O 1
ATOM 912 N N . LEU A 1 119 ? -13.941 -2.726 4.905 1.00 97.50 119 LEU A N 1
ATOM 913 C CA . LEU A 1 119 ? -13.810 -1.522 5.735 1.00 97.50 119 LEU A CA 1
ATOM 914 C C . LEU A 1 119 ? -15.039 -0.612 5.645 1.00 97.50 119 LEU A C 1
ATOM 916 O O . LEU A 1 119 ? -15.511 -0.099 6.658 1.00 97.50 119 LEU A O 1
ATOM 920 N N . ASN A 1 120 ? -15.617 -0.467 4.449 1.00 96.38 120 ASN A N 1
ATOM 921 C CA . ASN A 1 120 ? -16.862 0.284 4.256 1.00 96.38 120 ASN A CA 1
ATOM 922 C C . ASN A 1 120 ? -18.049 -0.298 5.027 1.00 96.38 120 ASN A C 1
ATOM 924 O O . ASN A 1 120 ? -18.959 0.438 5.407 1.00 96.38 120 ASN A O 1
ATOM 928 N N . ASN A 1 121 ? -18.046 -1.613 5.230 1.00 96.06 121 ASN A N 1
ATOM 929 C CA . ASN A 1 121 ? -19.137 -2.348 5.856 1.00 96.06 121 ASN A CA 1
ATOM 930 C C . ASN A 1 121 ? -18.900 -2.605 7.351 1.00 96.06 121 ASN A C 1
ATOM 932 O O . ASN A 1 121 ? -19.837 -2.988 8.048 1.00 96.06 121 ASN A O 1
ATOM 936 N N . LEU A 1 122 ? -17.686 -2.356 7.852 1.00 95.50 122 LEU A N 1
ATOM 937 C CA . LEU A 1 122 ? -17.283 -2.629 9.233 1.00 95.50 122 LEU A CA 1
ATOM 938 C C . LEU A 1 122 ? -17.985 -1.728 10.264 1.00 95.50 122 LEU A C 1
ATOM 940 O O . LEU A 1 122 ? -17.944 -1.994 11.460 1.00 95.50 122 LEU A O 1
ATOM 944 N N . GLY A 1 123 ? -18.656 -0.664 9.815 1.00 93.06 123 GLY A N 1
ATOM 945 C CA . GLY A 1 123 ? -19.384 0.243 10.702 1.00 93.06 123 GLY A CA 1
ATOM 946 C C . GLY A 1 123 ? -18.488 1.248 11.424 1.00 93.06 123 GLY A C 1
ATOM 947 O O . GLY A 1 123 ? -18.866 1.728 12.488 1.00 93.06 123 GLY A O 1
ATOM 948 N N . VAL A 1 124 ? -17.327 1.569 10.846 1.00 94.94 124 VAL A N 1
ATOM 949 C CA . VAL A 1 124 ? -16.440 2.656 11.289 1.00 94.94 124 VAL A CA 1
ATOM 950 C C . VAL A 1 124 ? -17.138 4.022 11.242 1.00 94.94 124 VAL A C 1
ATOM 952 O O . VAL A 1 124 ? -18.114 4.221 10.511 1.00 94.94 124 VAL A O 1
ATOM 955 N N . ASP A 1 125 ? -16.613 4.978 12.012 1.00 95.50 125 ASP A N 1
ATOM 956 C CA . ASP A 1 125 ? -17.062 6.371 11.968 1.00 95.50 125 ASP A CA 1
ATOM 957 C C . ASP A 1 125 ? -17.001 6.919 10.521 1.00 95.50 125 ASP A C 1
ATOM 959 O O . ASP A 1 125 ? -15.942 6.831 9.890 1.00 95.50 125 ASP A O 1
ATOM 963 N N . PRO A 1 126 ? -18.102 7.464 9.964 1.00 95.12 126 PRO A N 1
ATOM 964 C CA . PRO A 1 126 ? -18.134 7.904 8.571 1.00 95.12 126 PRO A CA 1
ATOM 965 C C . PRO A 1 126 ? -17.153 9.029 8.234 1.00 95.12 126 PRO A C 1
ATOM 967 O O . PRO A 1 126 ? -16.656 9.063 7.106 1.00 95.12 126 PRO A O 1
ATOM 970 N N . ASP A 1 127 ? -16.880 9.934 9.177 1.00 96.56 127 ASP A N 1
ATOM 971 C CA . ASP A 1 127 ? -15.972 11.056 8.947 1.00 96.56 127 ASP A CA 1
ATOM 972 C C . ASP A 1 127 ? -14.523 10.549 8.944 1.00 96.56 127 ASP A C 1
ATOM 974 O O . ASP A 1 127 ? -13.769 10.853 8.020 1.00 96.56 127 ASP A O 1
ATOM 978 N N . LEU A 1 128 ? -14.166 9.658 9.880 1.00 97.62 128 LEU A N 1
ATOM 979 C CA . LEU A 1 128 ? -12.852 8.997 9.864 1.00 97.62 128 LEU A CA 1
ATOM 980 C C . LEU A 1 128 ? -12.647 8.133 8.616 1.00 97.62 128 LEU A C 1
ATOM 982 O O . LEU A 1 128 ? -11.563 8.135 8.037 1.00 97.62 128 LEU A O 1
ATOM 986 N N . LEU A 1 129 ? -13.674 7.398 8.179 1.00 97.50 129 LEU A N 1
ATOM 987 C CA . LEU A 1 129 ? -13.600 6.582 6.965 1.00 97.50 129 LEU A CA 1
ATOM 988 C C . LEU A 1 129 ? -13.380 7.441 5.719 1.00 97.50 129 LEU A C 1
ATOM 990 O O . LEU A 1 129 ? -12.658 7.037 4.808 1.00 97.50 129 LEU A O 1
ATOM 994 N N . LYS A 1 130 ? -14.014 8.613 5.659 1.00 98.31 130 LYS A N 1
ATOM 995 C CA . LYS A 1 130 ? -13.811 9.558 4.565 1.00 98.31 130 LYS A CA 1
ATOM 996 C C . LYS A 1 130 ? -12.362 10.049 4.543 1.00 98.31 130 LYS A C 1
ATOM 998 O O . LYS A 1 130 ? -11.709 9.913 3.511 1.00 98.31 130 LYS A O 1
ATOM 1003 N N . ASP A 1 131 ? -11.855 10.536 5.673 1.00 98.31 131 ASP A N 1
ATOM 1004 C CA . ASP A 1 131 ? -10.481 11.039 5.782 1.00 98.31 131 ASP A CA 1
ATOM 1005 C C . ASP A 1 131 ? -9.444 9.946 5.480 1.00 98.31 131 ASP A C 1
ATOM 1007 O O . ASP A 1 131 ? -8.404 10.216 4.873 1.00 98.31 131 ASP A O 1
ATOM 1011 N N . TYR A 1 132 ? -9.743 8.702 5.867 1.00 98.31 132 TYR A N 1
ATOM 1012 C CA . TYR A 1 132 ? -8.907 7.540 5.579 1.00 98.31 132 TYR A CA 1
ATOM 1013 C C . TYR A 1 132 ? -8.849 7.247 4.091 1.00 98.31 132 TYR A C 1
ATOM 1015 O O . TYR A 1 132 ? -7.763 7.097 3.549 1.00 98.31 132 TYR A O 1
ATOM 1023 N N . LYS A 1 133 ? -9.997 7.221 3.407 1.00 98.19 133 LYS A N 1
ATOM 1024 C CA . LYS A 1 133 ? -10.045 6.999 1.957 1.00 98.19 133 LYS A CA 1
ATOM 1025 C C . LYS A 1 133 ? -9.291 8.064 1.179 1.00 98.19 133 LYS A C 1
ATOM 1027 O O . LYS A 1 133 ? -8.656 7.732 0.189 1.00 98.19 133 LYS A O 1
ATOM 1032 N N . GLU A 1 134 ? -9.362 9.321 1.608 1.00 98.12 134 GLU A N 1
ATOM 1033 C CA . GLU A 1 134 ? -8.624 10.409 0.963 1.00 98.12 134 GLU A CA 1
ATOM 1034 C C . GLU A 1 134 ? -7.107 10.206 1.093 1.00 98.12 134 GLU A C 1
ATOM 1036 O O . GLU A 1 134 ? -6.397 10.252 0.088 1.00 98.12 134 GLU A O 1
ATOM 1041 N N . ALA A 1 135 ? -6.615 9.907 2.301 1.00 97.69 135 ALA A N 1
ATOM 1042 C CA . ALA A 1 135 ? -5.197 9.607 2.520 1.00 97.69 135 ALA A CA 1
ATOM 1043 C C . ALA A 1 135 ? -4.760 8.327 1.785 1.00 97.69 135 ALA A C 1
ATOM 1045 O O . ALA A 1 135 ? -3.700 8.290 1.163 1.00 97.69 135 ALA A O 1
ATOM 1046 N N . TYR A 1 136 ? -5.606 7.296 1.808 1.00 97.88 136 TYR A N 1
ATOM 1047 C CA . TYR A 1 136 ? -5.362 6.003 1.176 1.00 97.88 136 TYR A CA 1
ATOM 1048 C C . TYR A 1 136 ? -5.244 6.159 -0.335 1.00 97.88 136 TYR A C 1
ATOM 1050 O O . TYR A 1 136 ? -4.291 5.667 -0.928 1.00 97.88 136 TYR A O 1
ATOM 1058 N N . GLN A 1 137 ? -6.176 6.889 -0.953 1.00 97.62 137 GLN A N 1
ATOM 1059 C CA . GLN A 1 137 ? -6.160 7.122 -2.391 1.00 97.62 137 GLN A CA 1
ATOM 1060 C C . GLN A 1 137 ? -4.901 7.883 -2.806 1.00 97.62 137 GLN A C 1
ATOM 1062 O O . GLN A 1 137 ? -4.294 7.526 -3.807 1.00 97.62 137 GLN A O 1
ATOM 1067 N N . TYR A 1 138 ? -4.461 8.872 -2.021 1.00 96.81 138 TYR A N 1
ATOM 1068 C CA . TYR A 1 138 ? -3.217 9.589 -2.307 1.00 96.81 138 TYR A CA 1
ATOM 1069 C C . TYR A 1 138 ? -1.994 8.656 -2.308 1.00 96.81 138 TYR A C 1
ATOM 1071 O O . TYR A 1 138 ? -1.178 8.687 -3.236 1.00 96.81 138 TYR A O 1
ATOM 1079 N N . VAL A 1 139 ? -1.861 7.821 -1.271 1.00 96.81 139 VAL A N 1
ATOM 1080 C CA . VAL A 1 139 ? -0.759 6.851 -1.147 1.00 96.81 139 VAL A CA 1
ATOM 1081 C C . VAL A 1 139 ? -0.819 5.842 -2.293 1.00 96.81 139 VAL A C 1
ATOM 1083 O O . VAL A 1 139 ? 0.185 5.622 -2.971 1.00 96.81 139 VAL A O 1
ATOM 1086 N N . LEU A 1 140 ? -2.003 5.291 -2.567 1.00 96.94 140 LEU A N 1
ATOM 1087 C CA . LEU A 1 140 ? -2.216 4.317 -3.629 1.00 96.94 140 LEU A CA 1
ATOM 1088 C C . LEU A 1 140 ? -1.910 4.896 -5.017 1.00 96.94 140 LEU A C 1
ATOM 1090 O O . LEU A 1 140 ? -1.171 4.283 -5.784 1.00 96.94 140 LEU A O 1
ATOM 1094 N N . ASP A 1 141 ? -2.418 6.087 -5.335 1.00 96.50 141 ASP A N 1
ATOM 1095 C CA . ASP A 1 141 ? -2.166 6.761 -6.614 1.00 96.50 141 ASP A CA 1
ATOM 1096 C C . ASP A 1 141 ? -0.673 7.032 -6.821 1.00 96.50 141 ASP A C 1
ATOM 1098 O O . ASP A 1 141 ? -0.156 6.904 -7.934 1.00 96.50 141 ASP A O 1
ATOM 1102 N N . THR A 1 142 ? 0.040 7.364 -5.741 1.00 95.56 142 THR A N 1
ATOM 1103 C CA . THR A 1 142 ? 1.486 7.597 -5.771 1.00 95.56 142 THR A CA 1
ATOM 1104 C C . THR A 1 142 ? 2.246 6.340 -6.193 1.00 95.56 142 THR A C 1
ATOM 1106 O O . THR A 1 142 ? 3.020 6.381 -7.155 1.00 95.56 142 THR A O 1
ATOM 1109 N N . VAL A 1 143 ? 2.006 5.208 -5.530 1.00 95.81 143 VAL A N 1
ATOM 1110 C CA . VAL A 1 143 ? 2.706 3.950 -5.847 1.00 95.81 143 VAL A CA 1
ATOM 1111 C C . VAL A 1 143 ? 2.234 3.347 -7.176 1.00 95.81 143 VAL A C 1
ATOM 1113 O O . VAL A 1 143 ? 3.028 2.771 -7.920 1.00 95.81 143 VAL A O 1
ATOM 1116 N N . GLN A 1 144 ? 0.973 3.565 -7.559 1.00 96.69 144 GLN A N 1
ATOM 1117 C CA . GLN A 1 144 ? 0.446 3.203 -8.879 1.00 96.69 144 GLN A CA 1
ATOM 1118 C C . GLN A 1 144 ? 1.106 3.994 -10.010 1.00 96.69 144 GLN A C 1
ATOM 1120 O O . GLN A 1 144 ? 1.416 3.440 -11.068 1.00 96.69 144 GLN A O 1
ATOM 1125 N N . LYS A 1 145 ? 1.382 5.283 -9.796 1.00 97.31 145 LYS A N 1
ATOM 1126 C CA . LYS A 1 145 ? 2.124 6.098 -10.761 1.00 97.31 145 LYS A CA 1
ATOM 1127 C C . LYS A 1 145 ? 3.546 5.572 -10.953 1.00 97.31 145 LYS A C 1
ATOM 1129 O O . LYS A 1 145 ? 3.989 5.445 -12.092 1.00 97.31 145 LYS A O 1
ATOM 1134 N N . GLN A 1 146 ? 4.243 5.217 -9.872 1.00 96.19 146 GLN A N 1
ATOM 1135 C CA . GLN A 1 146 ? 5.571 4.599 -9.964 1.00 96.19 146 GLN A CA 1
ATOM 1136 C C . GLN A 1 146 ? 5.523 3.266 -10.721 1.00 96.19 146 GLN A C 1
ATOM 1138 O O . GLN A 1 146 ? 6.313 3.055 -11.641 1.00 96.19 146 GLN A O 1
ATOM 1143 N N . ARG A 1 147 ? 4.555 2.399 -10.392 1.00 97.12 147 ARG A N 1
ATOM 1144 C CA . ARG A 1 147 ? 4.293 1.142 -11.107 1.00 97.12 147 ARG A CA 1
ATOM 1145 C C . ARG A 1 147 ? 4.140 1.381 -12.609 1.00 97.12 147 ARG A C 1
ATOM 1147 O O . ARG A 1 147 ? 4.802 0.719 -13.404 1.00 97.12 147 ARG A O 1
ATOM 1154 N N . ALA A 1 148 ? 3.282 2.325 -12.995 1.00 97.44 148 ALA A N 1
ATOM 1155 C CA . ALA A 1 148 ? 3.030 2.646 -14.394 1.00 97.44 148 ALA A CA 1
ATOM 1156 C C . ALA A 1 148 ? 4.304 3.116 -15.110 1.00 97.44 148 ALA A C 1
ATOM 1158 O O . ALA A 1 148 ? 4.576 2.647 -16.209 1.00 97.44 148 ALA A O 1
ATOM 1159 N N . ILE A 1 149 ? 5.108 3.974 -14.472 1.00 97.31 149 ILE A N 1
ATOM 1160 C CA . ILE A 1 149 ? 6.394 4.435 -15.011 1.00 97.31 149 ILE A CA 1
ATOM 1161 C C . ILE A 1 149 ? 7.351 3.252 -15.223 1.00 97.31 149 ILE A C 1
ATOM 1163 O O . ILE A 1 149 ? 7.892 3.100 -16.316 1.00 97.31 149 ILE A O 1
ATOM 1167 N N . ILE A 1 150 ? 7.527 2.379 -14.225 1.00 96.12 150 ILE A N 1
ATOM 1168 C CA . ILE A 1 150 ? 8.428 1.214 -14.320 1.00 96.12 150 ILE A CA 1
ATOM 1169 C C . ILE A 1 150 ? 8.016 0.287 -15.466 1.00 96.12 150 ILE A C 1
ATOM 1171 O O . ILE A 1 150 ? 8.871 -0.191 -16.206 1.00 96.12 150 ILE A O 1
ATOM 1175 N N . LEU A 1 151 ? 6.715 0.060 -15.656 1.00 96.50 151 LEU A N 1
ATOM 1176 C CA . LEU A 1 151 ? 6.206 -0.809 -16.720 1.00 96.50 151 LEU A CA 1
ATOM 1177 C C . LEU A 1 151 ? 6.412 -0.240 -18.134 1.00 96.50 151 LEU A C 1
ATOM 1179 O O . LEU A 1 151 ? 6.261 -0.978 -19.104 1.00 96.50 151 LEU A O 1
ATOM 1183 N N . THR A 1 152 ? 6.792 1.036 -18.276 1.00 95.44 152 THR A N 1
ATOM 1184 C CA . THR A 1 152 ? 7.207 1.591 -19.577 1.00 95.44 152 THR A CA 1
ATOM 1185 C C . THR A 1 152 ? 8.643 1.237 -19.952 1.00 95.44 152 THR A C 1
ATOM 1187 O O . THR A 1 152 ? 9.043 1.518 -21.079 1.00 95.44 152 THR A O 1
ATOM 1190 N N . LEU A 1 153 ? 9.423 0.633 -19.045 1.00 93.25 153 LEU A N 1
ATOM 1191 C CA . LEU A 1 153 ? 10.834 0.343 -19.273 1.00 93.25 153 LEU A CA 1
ATOM 1192 C C . LEU A 1 153 ? 11.047 -0.524 -20.522 1.00 93.25 153 LEU A C 1
ATOM 1194 O O . LEU A 1 153 ? 10.626 -1.681 -20.609 1.00 93.25 153 LEU A O 1
ATOM 1198 N N . ASP A 1 154 ? 11.785 0.045 -21.466 1.00 86.38 154 ASP A N 1
ATOM 1199 C CA . ASP A 1 154 ? 12.274 -0.587 -22.675 1.00 86.38 154 ASP A CA 1
ATOM 1200 C C . ASP A 1 154 ? 13.810 -0.528 -22.750 1.00 86.38 154 ASP A C 1
ATOM 1202 O O . ASP A 1 154 ? 14.465 0.212 -22.009 1.00 86.38 154 ASP A O 1
ATOM 1206 N N . GLY A 1 155 ? 14.410 -1.334 -23.631 1.00 85.12 155 GLY A N 1
ATOM 1207 C CA . GLY A 1 155 ? 15.868 -1.484 -23.724 1.00 85.12 155 GLY A CA 1
ATOM 1208 C C . GLY A 1 155 ? 16.609 -0.214 -24.154 1.00 85.12 155 GLY A C 1
ATOM 1209 O O . GLY A 1 155 ? 17.826 -0.243 -24.318 1.00 85.12 155 GLY A O 1
ATOM 1210 N N . THR A 1 156 ? 15.890 0.888 -24.371 1.00 88.44 156 THR A N 1
ATOM 1211 C CA . THR A 1 156 ? 16.410 2.168 -24.848 1.00 88.44 156 THR A CA 1
ATOM 1212 C C . THR A 1 156 ? 16.070 3.347 -23.936 1.00 88.44 156 THR A C 1
ATOM 1214 O O . THR A 1 156 ? 16.664 4.413 -24.095 1.00 88.44 156 THR A O 1
ATOM 1217 N N . ASN A 1 157 ? 15.164 3.185 -22.965 1.00 90.81 157 ASN A N 1
ATOM 1218 C CA . ASN A 1 157 ? 14.563 4.309 -22.241 1.00 90.81 157 ASN A CA 1
ATOM 1219 C C . ASN A 1 157 ? 14.883 4.366 -20.732 1.00 90.81 157 ASN A C 1
ATOM 1221 O O . ASN A 1 157 ? 14.302 5.180 -20.016 1.00 90.81 157 ASN A O 1
ATOM 1225 N N . GLY A 1 158 ? 15.837 3.572 -20.229 1.00 90.94 158 GLY A N 1
ATOM 1226 C CA . GLY A 1 158 ? 16.155 3.511 -18.791 1.00 90.94 158 GLY A CA 1
ATOM 1227 C C . GLY A 1 158 ? 16.423 4.874 -18.130 1.00 90.94 158 GLY A C 1
ATOM 1228 O O . GLY A 1 158 ? 15.969 5.129 -17.015 1.00 90.94 158 GLY A O 1
ATOM 1229 N N . LYS A 1 159 ? 17.084 5.800 -18.839 1.00 91.38 159 LYS A N 1
ATOM 1230 C CA . LYS A 1 159 ? 17.314 7.179 -18.366 1.00 91.38 159 LYS A CA 1
ATOM 1231 C C . LYS A 1 159 ? 16.019 7.988 -18.203 1.00 91.38 159 LYS A C 1
ATOM 1233 O O . LYS A 1 159 ? 15.879 8.733 -17.232 1.00 91.38 159 LYS A O 1
ATOM 1238 N N . GLU A 1 160 ? 15.105 7.862 -19.160 1.00 94.12 160 GLU A N 1
ATOM 1239 C CA . GLU A 1 160 ? 13.796 8.525 -19.156 1.00 94.12 160 GLU A CA 1
ATOM 1240 C C . GLU A 1 160 ? 12.972 8.019 -17.965 1.00 94.12 160 GLU A C 1
ATOM 1242 O O . GLU A 1 160 ? 12.524 8.812 -17.138 1.00 94.12 160 GLU A O 1
ATOM 1247 N N . VAL A 1 161 ? 12.874 6.694 -17.819 1.00 94.69 161 VAL A N 1
ATOM 1248 C CA . VAL A 1 161 ? 12.151 6.037 -16.721 1.00 94.69 161 VAL A CA 1
ATOM 1249 C C . VAL A 1 161 ? 12.708 6.456 -15.363 1.00 94.69 161 VAL A C 1
ATOM 1251 O O . VAL A 1 161 ? 11.940 6.843 -14.485 1.00 94.69 161 VAL A O 1
ATOM 1254 N N . ARG A 1 162 ? 14.039 6.468 -15.187 1.00 92.44 162 ARG A N 1
ATOM 1255 C CA . ARG A 1 162 ? 14.654 6.928 -13.931 1.00 92.44 162 ARG A CA 1
ATOM 1256 C C . ARG A 1 162 ? 14.288 8.377 -13.606 1.00 92.44 162 ARG A C 1
ATOM 1258 O O . ARG A 1 162 ? 13.910 8.669 -12.477 1.00 92.44 162 ARG A O 1
ATOM 1265 N N . THR A 1 163 ? 14.356 9.260 -14.601 1.00 93.44 163 THR A N 1
ATOM 1266 C CA . THR A 1 163 ? 14.007 10.679 -14.435 1.00 93.44 163 THR A CA 1
ATOM 1267 C C . THR A 1 163 ? 12.544 10.847 -14.022 1.00 93.44 163 THR A C 1
ATOM 1269 O O . THR A 1 163 ? 12.245 11.636 -13.128 1.00 93.44 163 THR A O 1
ATOM 1272 N N . GLN A 1 164 ? 11.631 10.084 -14.632 1.00 95.25 164 GLN A N 1
ATOM 1273 C CA . GLN A 1 164 ? 10.213 10.110 -14.274 1.00 95.25 164 GLN A CA 1
ATOM 1274 C C . GLN A 1 164 ? 9.965 9.579 -12.857 1.00 95.25 164 GLN A C 1
ATOM 1276 O O . GLN A 1 164 ? 9.137 10.147 -12.148 1.00 95.25 164 GLN A O 1
ATOM 1281 N N . LEU A 1 165 ? 10.685 8.537 -12.421 1.00 92.31 165 LEU A N 1
ATOM 1282 C CA . LEU A 1 165 ? 10.586 8.012 -11.053 1.00 92.31 165 LEU A CA 1
ATOM 1283 C C . LEU A 1 165 ? 11.048 9.026 -10.007 1.00 92.31 165 LEU A C 1
ATOM 1285 O O . LEU A 1 165 ? 10.348 9.230 -9.018 1.00 92.31 165 LEU A O 1
ATOM 1289 N N . ASP A 1 166 ? 12.162 9.715 -10.258 1.00 89.12 166 ASP A N 1
ATOM 1290 C CA . ASP A 1 166 ? 12.677 10.768 -9.369 1.00 89.12 166 ASP A CA 1
ATOM 1291 C C . ASP A 1 166 ? 11.700 11.953 -9.229 1.00 89.12 166 ASP A C 1
ATOM 1293 O O . ASP A 1 166 ? 11.749 12.700 -8.255 1.00 89.12 166 ASP A O 1
ATOM 1297 N N . GLN A 1 167 ? 10.795 12.119 -10.197 1.00 90.12 167 GLN A N 1
ATOM 1298 C CA . GLN A 1 167 ? 9.765 13.163 -10.242 1.00 90.12 167 GLN A CA 1
ATOM 1299 C C . GLN A 1 167 ? 8.355 12.625 -9.957 1.00 90.12 167 GLN A C 1
ATOM 1301 O O . GLN A 1 167 ? 7.367 13.358 -10.081 1.00 90.12 167 GLN A O 1
ATOM 1306 N N . ALA A 1 168 ? 8.220 11.337 -9.630 1.00 88.00 168 ALA A N 1
ATOM 1307 C CA . ALA A 1 168 ? 6.917 10.692 -9.582 1.00 88.00 168 ALA A CA 1
ATOM 1308 C C . ALA A 1 168 ? 6.053 11.240 -8.441 1.00 88.00 168 ALA A C 1
ATOM 1310 O O . ALA A 1 168 ? 4.832 11.309 -8.603 1.00 88.00 168 ALA A O 1
ATOM 1311 N N . PHE A 1 169 ? 6.658 11.678 -7.337 1.00 85.31 169 PHE A N 1
ATOM 1312 C CA . PHE A 1 169 ? 5.927 12.130 -6.162 1.00 85.31 169 PHE A CA 1
ATOM 1313 C C . PHE A 1 169 ? 6.740 13.068 -5.273 1.00 85.31 169 PHE A C 1
ATOM 1315 O O . PHE A 1 169 ? 7.968 13.089 -5.306 1.00 85.31 169 PHE A O 1
ATOM 1322 N N . ASP A 1 170 ? 6.017 13.826 -4.453 1.00 89.44 170 ASP A N 1
ATOM 1323 C CA . ASP A 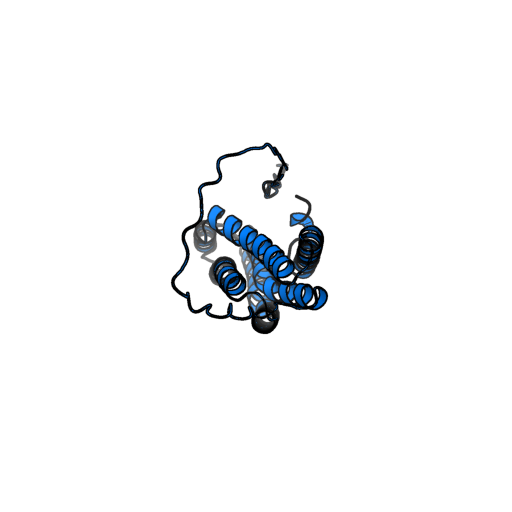1 170 ? 6.588 14.594 -3.357 1.00 89.44 170 ASP A CA 1
ATOM 1324 C C . ASP A 1 170 ? 6.735 13.687 -2.128 1.00 89.44 170 ASP A C 1
ATOM 1326 O O . ASP A 1 170 ? 5.743 13.262 -1.526 1.00 89.44 170 ASP A O 1
ATOM 1330 N N . GLN A 1 171 ? 7.980 13.357 -1.780 1.00 88.31 171 GLN A N 1
ATOM 1331 C CA . GLN A 1 171 ? 8.285 12.447 -0.675 1.00 88.31 171 GLN A CA 1
ATOM 1332 C C . GLN A 1 171 ? 7.744 12.938 0.682 1.00 88.31 171 GLN A C 1
ATOM 1334 O O . GLN A 1 171 ? 7.160 12.117 1.392 1.00 88.31 171 GLN A O 1
ATOM 1339 N N . PRO A 1 172 ? 7.857 14.231 1.054 1.00 93.81 172 PRO A N 1
ATOM 1340 C CA . PRO A 1 172 ? 7.234 14.746 2.273 1.00 93.81 172 PRO A CA 1
ATOM 1341 C C . PRO A 1 172 ? 5.723 14.495 2.339 1.00 93.81 172 PRO A C 1
ATOM 1343 O O . PRO A 1 172 ? 5.244 13.947 3.330 1.00 93.81 172 PRO A O 1
ATOM 1346 N N . THR A 1 173 ? 4.983 14.823 1.277 1.00 93.25 173 THR A N 1
ATOM 1347 C CA . THR A 1 173 ? 3.523 14.638 1.238 1.00 93.25 173 THR A CA 1
ATOM 1348 C C . THR A 1 173 ? 3.136 13.157 1.275 1.00 93.25 173 THR A C 1
ATOM 1350 O O . THR A 1 173 ? 2.139 12.787 1.898 1.00 93.25 173 THR A O 1
ATOM 1353 N N . TYR A 1 174 ? 3.921 12.280 0.641 1.00 92.25 174 TYR A N 1
ATOM 1354 C CA . TYR A 1 174 ? 3.721 10.832 0.738 1.00 92.25 174 TYR A CA 1
ATOM 1355 C C . TYR A 1 174 ? 3.886 10.325 2.172 1.00 92.25 174 TYR A C 1
ATOM 1357 O O . TYR A 1 174 ? 2.986 9.669 2.690 1.00 92.25 174 TYR A O 1
ATOM 1365 N N . ILE A 1 175 ? 4.980 10.698 2.844 1.00 91.69 175 ILE A N 1
ATOM 1366 C CA . ILE A 1 175 ? 5.234 10.314 4.240 1.00 91.69 175 ILE A CA 1
ATOM 1367 C C . ILE A 1 175 ? 4.113 10.820 5.154 1.00 91.69 175 ILE A C 1
ATOM 1369 O O . ILE A 1 175 ? 3.627 10.066 5.997 1.00 91.69 175 ILE A O 1
ATOM 1373 N N . GLU A 1 176 ? 3.672 12.066 4.971 1.00 94.94 176 GLU A N 1
ATOM 1374 C CA . GLU A 1 176 ? 2.579 12.648 5.753 1.00 94.94 176 GLU A CA 1
ATOM 1375 C C . GLU A 1 176 ? 1.283 11.835 5.612 1.00 94.94 176 GLU A C 1
ATOM 1377 O O . GLU A 1 176 ? 0.657 11.493 6.618 1.00 94.94 176 GLU A O 1
ATOM 1382 N N . ASN A 1 177 ? 0.893 11.468 4.387 1.00 96.06 177 ASN A N 1
ATOM 1383 C CA . ASN A 1 177 ? -0.323 10.683 4.161 1.00 96.06 177 ASN A CA 1
ATOM 1384 C C . ASN A 1 177 ? -0.193 9.247 4.692 1.00 96.06 177 ASN A C 1
ATOM 1386 O O . ASN A 1 177 ? -1.127 8.754 5.326 1.00 96.06 177 ASN A O 1
ATOM 1390 N N . SER A 1 178 ? 0.966 8.605 4.537 1.00 93.81 178 SER A N 1
ATOM 1391 C CA . SER A 1 178 ? 1.229 7.275 5.105 1.00 93.81 178 SER A CA 1
ATOM 1392 C C . SER A 1 178 ? 1.163 7.273 6.639 1.00 93.81 178 SER A C 1
ATOM 1394 O O . SER A 1 178 ? 0.589 6.369 7.250 1.00 93.81 178 SER A O 1
ATOM 1396 N N . GLN A 1 179 ? 1.674 8.319 7.296 1.00 94.38 179 GLN A N 1
ATOM 1397 C CA . GLN A 1 179 ? 1.538 8.492 8.747 1.00 94.38 179 GLN A CA 1
ATOM 1398 C C . GLN A 1 179 ? 0.089 8.790 9.154 1.00 94.38 179 GLN A C 1
ATOM 1400 O O . GLN A 1 179 ? -0.402 8.242 10.145 1.00 94.38 179 GLN A O 1
ATOM 1405 N N . LYS A 1 180 ? -0.620 9.617 8.376 1.00 96.81 180 LYS A N 1
ATOM 1406 C CA . LYS A 1 180 ? -2.033 9.940 8.603 1.00 96.81 180 LYS A CA 1
ATOM 1407 C C . LYS A 1 180 ? -2.912 8.690 8.582 1.00 96.81 180 LYS A C 1
ATOM 1409 O O . LYS A 1 180 ? -3.772 8.572 9.451 1.00 96.81 180 LYS A O 1
ATOM 1414 N N . LEU A 1 181 ? -2.669 7.742 7.671 1.00 97.50 181 LEU A N 1
ATOM 1415 C CA . LEU A 1 181 ? -3.382 6.456 7.636 1.00 97.50 181 LEU A CA 1
ATOM 1416 C C . LEU A 1 181 ? -3.308 5.726 8.977 1.00 97.50 181 LEU A C 1
ATOM 1418 O O . LEU A 1 181 ? -4.336 5.376 9.549 1.00 97.50 181 LEU A O 1
ATOM 1422 N N . THR A 1 182 ? -2.102 5.614 9.534 1.00 95.69 182 THR A N 1
ATOM 1423 C CA . THR A 1 182 ? -1.876 4.957 10.831 1.00 95.69 182 THR A CA 1
ATOM 1424 C C . THR A 1 182 ? -2.648 5.636 11.957 1.00 95.69 182 THR A C 1
ATOM 1426 O O . THR A 1 182 ? -3.251 4.982 12.806 1.00 95.69 182 THR A O 1
ATOM 1429 N N . LEU A 1 183 ? -2.606 6.970 11.998 1.00 97.88 183 LEU A N 1
ATOM 1430 C CA . LEU A 1 183 ? -3.298 7.734 13.032 1.00 97.88 183 LEU A CA 1
ATOM 1431 C C . LEU A 1 183 ? -4.814 7.547 12.925 1.00 97.88 183 LEU A C 1
ATOM 1433 O O . LEU A 1 183 ? -5.474 7.352 13.942 1.00 97.88 183 LEU A O 1
ATOM 1437 N N . LEU A 1 184 ? -5.355 7.553 11.707 1.00 98.50 184 LEU A N 1
ATOM 1438 C CA . LEU A 1 184 ? -6.776 7.329 11.465 1.00 98.50 184 LEU A CA 1
ATOM 1439 C C . LEU A 1 184 ? -7.210 5.913 11.852 1.00 98.50 184 LEU A C 1
ATOM 1441 O O . LEU A 1 184 ? -8.253 5.769 12.481 1.00 98.50 184 LEU A O 1
ATOM 1445 N N . GLU A 1 185 ? -6.410 4.888 11.559 1.00 98.31 185 GLU A N 1
ATOM 1446 C CA . GLU A 1 185 ? -6.684 3.505 11.974 1.00 98.31 185 GLU A CA 1
ATOM 1447 C C . GLU A 1 185 ? -6.782 3.383 13.502 1.00 98.31 185 GLU A C 1
ATOM 1449 O O . GLU A 1 185 ? -7.720 2.781 14.030 1.00 98.31 185 GLU A O 1
ATOM 1454 N N . ILE A 1 186 ? -5.861 4.023 14.229 1.00 98.38 186 ILE A N 1
ATOM 1455 C CA . ILE A 1 186 ? -5.899 4.068 15.696 1.00 98.38 186 ILE A CA 1
ATOM 1456 C C . ILE A 1 186 ? -7.171 4.780 16.177 1.00 98.38 186 ILE A C 1
ATOM 1458 O O . ILE A 1 186 ? -7.860 4.278 17.067 1.00 98.38 186 ILE A O 1
ATOM 1462 N N . GLU A 1 187 ? -7.505 5.940 15.605 1.00 98.31 187 GLU A N 1
ATOM 1463 C CA . GLU A 1 187 ? -8.697 6.697 16.003 1.00 98.31 187 GLU A CA 1
ATOM 1464 C C . GLU A 1 187 ? -10.003 5.953 15.673 1.00 98.31 187 GLU A C 1
ATOM 1466 O O . GLU A 1 187 ? -10.952 6.034 16.454 1.00 98.31 187 GLU A O 1
ATOM 1471 N N . MET A 1 188 ? -10.060 5.168 14.589 1.00 97.81 188 MET A N 1
ATOM 1472 C CA . MET A 1 188 ? -11.216 4.318 14.273 1.00 97.81 188 MET A CA 1
ATOM 1473 C C . MET A 1 188 ? -11.473 3.288 15.375 1.00 97.81 188 MET A C 1
ATOM 1475 O O . MET A 1 188 ? -12.608 3.155 15.836 1.00 97.81 188 MET A O 1
ATOM 1479 N N . ALA A 1 189 ? -10.429 2.594 15.835 1.00 97.69 189 ALA A N 1
ATOM 1480 C CA . ALA A 1 189 ? -10.547 1.638 16.934 1.00 97.69 189 ALA A CA 1
ATOM 1481 C C . ALA A 1 189 ? -10.915 2.334 18.257 1.00 97.69 189 ALA A C 1
ATOM 1483 O O . ALA A 1 189 ? -11.801 1.873 18.978 1.00 97.69 189 ALA A O 1
ATOM 1484 N N . VAL A 1 190 ? -10.327 3.496 18.557 1.00 97.56 190 VAL A N 1
ATOM 1485 C CA . VAL A 1 190 ? -10.697 4.277 19.752 1.00 97.56 190 VAL A CA 1
ATOM 1486 C C . VAL A 1 190 ? -12.169 4.698 19.715 1.00 97.56 190 VAL A C 1
ATOM 1488 O O . VAL A 1 190 ? -12.869 4.595 20.724 1.00 97.56 190 VAL A O 1
ATOM 1491 N N . LYS A 1 191 ? -12.680 5.124 18.554 1.00 95.88 191 LYS A N 1
ATOM 1492 C CA . LYS A 1 191 ? -14.097 5.479 18.373 1.00 95.88 191 LYS A CA 1
ATOM 1493 C C . LYS A 1 191 ? -15.047 4.294 18.517 1.00 95.88 191 LYS A C 1
ATOM 1495 O O . LYS A 1 191 ? -16.186 4.506 18.920 1.00 95.88 191 LYS A O 1
ATOM 1500 N N . ALA A 1 192 ? -14.578 3.076 18.258 1.00 94.50 192 ALA A N 1
ATOM 1501 C CA . ALA A 1 192 ? -15.323 1.846 18.515 1.00 94.50 192 ALA A CA 1
ATOM 1502 C C . ALA A 1 192 ? -15.303 1.396 19.990 1.00 94.50 192 ALA A C 1
ATOM 1504 O O . ALA A 1 192 ? -15.891 0.370 20.328 1.00 94.50 192 ALA A O 1
ATOM 1505 N N . GLY A 1 193 ? -14.650 2.160 20.875 1.00 95.19 193 GLY A N 1
ATOM 1506 C CA . GLY A 1 193 ? -14.638 1.929 22.321 1.00 95.19 193 GLY A CA 1
ATOM 1507 C C . GLY A 1 193 ? -13.380 1.244 22.858 1.00 95.19 193 GLY A C 1
ATOM 1508 O O . GLY A 1 193 ? -13.309 0.981 24.060 1.00 95.19 193 GLY A O 1
ATOM 1509 N N . TYR A 1 194 ? -12.381 0.977 22.012 1.00 96.69 194 TYR A N 1
ATOM 1510 C CA . TYR A 1 194 ? -11.105 0.405 22.445 1.00 96.69 194 TYR A CA 1
ATOM 1511 C C . TYR A 1 194 ? -10.218 1.444 23.134 1.00 96.69 194 TYR A C 1
ATOM 1513 O O . TYR A 1 194 ? -10.277 2.646 22.852 1.00 96.69 194 TYR A O 1
ATOM 1521 N N . LYS A 1 195 ? -9.358 0.988 24.050 1.00 97.31 195 LYS A N 1
ATOM 1522 C CA . LYS A 1 195 ? -8.349 1.873 24.648 1.00 97.31 195 LYS A CA 1
ATOM 1523 C C . LYS A 1 195 ? -7.325 2.270 23.589 1.00 97.31 195 LYS A C 1
ATOM 1525 O O . LYS A 1 195 ? -7.008 1.493 22.695 1.00 97.31 195 LYS A O 1
ATOM 1530 N N . ARG A 1 196 ? -6.765 3.473 23.711 1.00 97.31 196 ARG A N 1
ATOM 1531 C CA . ARG A 1 196 ? -5.794 3.996 22.739 1.00 97.31 196 ARG A CA 1
ATOM 1532 C C . ARG A 1 196 ? -4.537 3.132 22.643 1.00 97.31 196 ARG A C 1
ATOM 1534 O O . ARG A 1 196 ? -4.007 2.967 21.551 1.00 97.31 196 ARG A O 1
ATOM 1541 N N . GLU A 1 197 ? -4.064 2.595 23.760 1.00 97.19 197 GLU A N 1
ATOM 1542 C CA . GLU A 1 197 ? -2.913 1.690 23.812 1.00 97.19 197 GLU A CA 1
ATOM 1543 C C . GLU A 1 197 ? -3.206 0.376 23.076 1.00 97.19 197 GLU A C 1
ATOM 1545 O O . GLU A 1 197 ? -2.439 -0.015 22.206 1.00 97.19 197 GLU A O 1
ATOM 1550 N N . GLU A 1 198 ? -4.364 -0.233 23.336 1.00 96.94 198 GLU A N 1
ATOM 1551 C CA . GLU A 1 198 ? -4.821 -1.457 22.661 1.00 96.94 198 GLU A CA 1
ATOM 1552 C C . GLU A 1 198 ? -5.000 -1.242 21.148 1.00 96.94 198 GLU A C 1
ATOM 1554 O O . GLU A 1 198 ? -4.568 -2.060 20.340 1.00 96.94 198 GLU A O 1
ATOM 1559 N N . ALA A 1 199 ? -5.575 -0.104 20.747 1.00 97.38 199 ALA A N 1
ATOM 1560 C CA . ALA A 1 199 ? -5.701 0.280 19.344 1.00 97.38 199 ALA A CA 1
ATOM 1561 C C . ALA A 1 199 ? -4.333 0.441 18.658 1.00 97.38 199 ALA A C 1
ATOM 1563 O O . ALA A 1 199 ? -4.153 0.000 17.525 1.00 97.38 199 ALA A O 1
ATOM 1564 N N . ARG A 1 200 ? -3.354 1.049 19.343 1.00 97.38 200 ARG A N 1
ATOM 1565 C CA . ARG A 1 200 ? -1.980 1.192 18.834 1.00 97.38 200 ARG A CA 1
ATOM 1566 C C . ARG A 1 200 ? -1.302 -0.156 18.641 1.00 97.38 200 ARG A C 1
ATOM 1568 O O . ARG A 1 200 ? -0.720 -0.370 17.586 1.00 97.38 200 ARG A O 1
ATOM 1575 N N . GLU A 1 201 ? -1.390 -1.043 19.627 1.00 97.25 201 GLU A N 1
ATOM 1576 C CA . GLU A 1 201 ? -0.828 -2.396 19.543 1.00 97.25 201 GLU A CA 1
ATOM 1577 C C . GLU A 1 201 ? -1.459 -3.186 18.392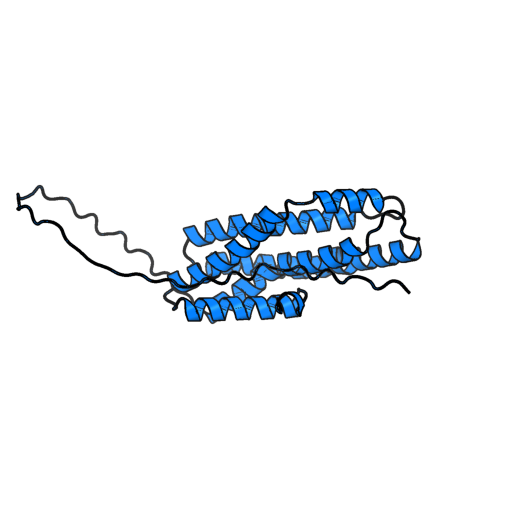 1.00 97.25 201 GLU A C 1
ATOM 1579 O O . GLU A 1 201 ? -0.748 -3.793 17.596 1.00 97.25 201 GLU A O 1
ATOM 1584 N N . ALA A 1 202 ? -2.783 -3.109 18.237 1.00 96.00 202 ALA A N 1
ATOM 1585 C CA . ALA A 1 202 ? -3.495 -3.768 17.148 1.00 96.00 202 ALA A CA 1
ATOM 1586 C C . ALA A 1 202 ? -3.061 -3.269 15.762 1.00 96.00 202 ALA A C 1
ATOM 1588 O O . ALA A 1 202 ? -2.819 -4.083 14.872 1.00 96.00 202 ALA A O 1
ATOM 1589 N N . VAL A 1 203 ? -2.948 -1.949 15.575 1.00 96.75 203 VAL A N 1
ATOM 1590 C CA . VAL A 1 203 ? -2.490 -1.353 14.307 1.00 96.75 203 VAL A CA 1
ATOM 1591 C C . VAL A 1 203 ? -1.021 -1.684 14.041 1.00 96.75 203 VAL A C 1
ATOM 1593 O O . VAL A 1 203 ? -0.658 -1.991 12.908 1.00 96.75 203 VAL A O 1
ATOM 1596 N N . GLN A 1 204 ? -0.176 -1.683 15.074 1.00 95.38 204 GLN A N 1
ATOM 1597 C CA . GLN A 1 204 ? 1.225 -2.078 14.949 1.00 95.38 204 GLN A CA 1
ATOM 1598 C C . GLN A 1 204 ? 1.363 -3.542 14.509 1.00 95.38 204 GLN A C 1
ATOM 1600 O O . GLN A 1 204 ? 2.107 -3.829 13.576 1.00 95.38 204 GLN A O 1
ATOM 1605 N N . GLU A 1 205 ? 0.595 -4.457 15.102 1.00 95.88 205 GLU A N 1
ATOM 1606 C CA . GLU A 1 205 ? 0.599 -5.870 14.709 1.00 95.88 205 GLU A CA 1
ATOM 1607 C C . GLU A 1 205 ? 0.161 -6.060 13.248 1.00 95.88 205 GLU A C 1
ATOM 1609 O O . GLU A 1 205 ? 0.741 -6.867 12.518 1.00 95.88 205 GLU A O 1
ATOM 1614 N N . VAL A 1 206 ? -0.841 -5.296 12.794 1.00 95.56 206 VAL A N 1
ATOM 1615 C CA . VAL A 1 206 ? -1.261 -5.305 11.385 1.00 95.56 206 VAL A CA 1
ATOM 1616 C C . VAL A 1 206 ? -0.115 -4.869 10.484 1.00 95.56 206 VAL A C 1
ATOM 1618 O O . VAL A 1 206 ? 0.188 -5.567 9.521 1.00 95.56 206 VAL A O 1
ATOM 1621 N N . LYS A 1 207 ? 0.559 -3.761 10.804 1.00 92.50 207 LYS A N 1
ATOM 1622 C CA . LYS A 1 207 ? 1.700 -3.280 10.016 1.00 92.50 207 LYS A CA 1
ATOM 1623 C C . LYS A 1 207 ? 2.813 -4.308 9.926 1.00 92.50 207 LYS A C 1
ATOM 1625 O O . LYS A 1 207 ? 3.290 -4.582 8.832 1.00 92.50 207 LYS A O 1
ATOM 1630 N N . GLU A 1 208 ? 3.199 -4.900 11.050 1.00 92.19 208 GLU A N 1
ATOM 1631 C CA . GLU A 1 208 ? 4.236 -5.933 11.081 1.00 92.19 208 GLU A CA 1
ATOM 1632 C C . GLU A 1 208 ? 3.876 -7.111 10.176 1.00 92.19 208 GLU A C 1
ATOM 1634 O O . GLU A 1 208 ? 4.712 -7.612 9.421 1.00 92.19 208 GLU A O 1
ATOM 1639 N N . LYS A 1 209 ? 2.607 -7.527 10.205 1.00 93.44 209 LYS A N 1
ATOM 1640 C CA . LYS A 1 209 ? 2.113 -8.622 9.378 1.00 93.44 209 LYS A CA 1
ATOM 1641 C C . LYS A 1 209 ? 2.093 -8.267 7.890 1.00 93.44 209 LYS A C 1
ATOM 1643 O O . LYS A 1 209 ? 2.617 -9.038 7.089 1.00 93.44 209 LYS A O 1
ATOM 1648 N N . VAL A 1 210 ? 1.552 -7.104 7.526 1.00 93.44 210 VAL A N 1
ATOM 1649 C CA . VAL A 1 210 ? 1.490 -6.642 6.129 1.00 93.44 210 VAL A CA 1
ATOM 1650 C C . VAL A 1 210 ? 2.898 -6.450 5.565 1.00 93.44 210 VAL A C 1
ATOM 1652 O O . VAL A 1 210 ? 3.172 -6.910 4.462 1.00 93.44 210 VAL A O 1
ATOM 1655 N N . MET A 1 211 ? 3.821 -5.850 6.321 1.00 89.44 211 MET A N 1
ATOM 1656 C CA . MET A 1 211 ? 5.212 -5.677 5.889 1.00 89.44 211 MET A CA 1
ATOM 1657 C C . MET A 1 211 ? 5.939 -7.013 5.735 1.00 89.44 211 MET A C 1
ATOM 1659 O O . MET A 1 211 ? 6.694 -7.191 4.788 1.00 89.44 211 MET A O 1
ATOM 1663 N N . LYS A 1 212 ? 5.680 -7.991 6.607 1.00 90.56 212 LYS A N 1
ATOM 1664 C CA . LYS A 1 212 ? 6.245 -9.339 6.465 1.00 90.56 212 LYS A CA 1
ATOM 1665 C C . LYS A 1 212 ? 5.732 -10.074 5.223 1.00 90.56 212 LYS A C 1
ATOM 1667 O O . LYS A 1 212 ? 6.464 -10.881 4.652 1.00 90.56 212 LYS A O 1
ATOM 1672 N N . GLU A 1 213 ? 4.472 -9.868 4.856 1.00 91.12 213 GLU A N 1
ATOM 1673 C CA . GLU A 1 213 ? 3.831 -10.584 3.749 1.00 91.12 213 GLU A CA 1
ATOM 1674 C C . GLU A 1 213 ? 4.048 -9.905 2.391 1.00 91.12 213 GLU A C 1
ATOM 1676 O O . GLU A 1 213 ? 4.276 -10.587 1.390 1.00 91.12 213 GLU A O 1
ATOM 1681 N N . TYR A 1 214 ? 4.011 -8.573 2.360 1.00 89.50 214 TYR A N 1
ATOM 1682 C CA . TYR A 1 214 ? 3.996 -7.773 1.136 1.00 89.50 214 TYR A CA 1
ATOM 1683 C C . TYR A 1 214 ? 5.154 -6.765 1.041 1.00 89.50 214 TYR A C 1
ATOM 1685 O O . TYR A 1 214 ? 5.512 -6.354 -0.065 1.00 89.50 214 TYR A O 1
ATOM 1693 N N . GLY A 1 215 ? 5.734 -6.361 2.172 1.00 83.81 215 GLY A N 1
ATOM 1694 C CA . GLY A 1 215 ? 6.736 -5.297 2.279 1.00 83.81 215 GLY A CA 1
ATOM 1695 C C . GLY A 1 215 ? 8.177 -5.788 2.474 1.00 83.81 215 GLY A C 1
ATOM 1696 O O . GLY A 1 215 ? 8.500 -6.951 2.217 1.00 83.81 215 GLY A O 1
ATOM 1697 N N . ASP A 1 216 ? 9.045 -4.875 2.916 1.00 75.81 216 ASP A N 1
ATOM 1698 C CA . ASP A 1 216 ? 10.365 -5.196 3.461 1.00 75.81 216 ASP A CA 1
ATOM 1699 C C . ASP A 1 216 ? 10.292 -5.173 5.003 1.00 75.81 216 ASP A C 1
ATOM 1701 O O . ASP A 1 216 ? 10.047 -4.123 5.600 1.00 75.81 216 ASP A O 1
ATOM 1705 N N . PRO A 1 217 ? 10.485 -6.309 5.696 1.00 62.25 217 PRO A N 1
ATOM 1706 C CA . PRO A 1 217 ? 10.410 -6.342 7.153 1.00 62.25 217 PRO A CA 1
ATOM 1707 C C . PRO A 1 217 ? 11.500 -5.505 7.847 1.00 62.25 217 PRO A C 1
ATOM 1709 O O . PRO A 1 217 ? 11.343 -5.199 9.026 1.00 62.25 217 PRO A O 1
ATOM 1712 N N . THR A 1 218 ? 12.582 -5.124 7.158 1.00 66.75 218 THR A N 1
ATOM 1713 C CA . THR A 1 218 ? 13.647 -4.278 7.728 1.00 66.75 218 THR A CA 1
ATOM 1714 C C . THR A 1 218 ? 13.221 -2.820 7.918 1.00 66.75 218 THR A C 1
ATOM 1716 O O . THR A 1 218 ? 13.741 -2.147 8.809 1.00 66.75 218 THR A O 1
ATOM 1719 N N . ASP A 1 219 ? 12.195 -2.361 7.195 1.00 64.00 219 ASP A N 1
ATOM 1720 C CA . ASP A 1 219 ? 11.611 -1.023 7.365 1.00 64.00 219 ASP A CA 1
ATOM 1721 C C . ASP A 1 219 ? 10.863 -0.863 8.705 1.00 64.00 219 ASP A C 1
ATOM 1723 O O . ASP A 1 219 ? 10.526 0.251 9.107 1.00 64.00 219 ASP A O 1
ATOM 1727 N N . LEU A 1 220 ? 10.616 -1.964 9.428 1.00 60.12 220 LEU A N 1
ATOM 1728 C CA . LEU A 1 220 ? 10.031 -1.960 10.774 1.00 60.12 220 LEU A CA 1
ATOM 1729 C C . LEU A 1 220 ? 11.067 -1.746 11.891 1.00 60.12 220 LEU A C 1
ATOM 1731 O O . LEU A 1 220 ? 10.684 -1.410 13.009 1.00 60.12 220 LEU A O 1
ATOM 1735 N N . GLU A 1 221 ? 12.359 -1.972 11.627 1.00 48.97 221 GLU A N 1
ATOM 1736 C CA . GLU A 1 221 ? 13.422 -1.945 12.649 1.00 48.97 221 GLU A CA 1
ATOM 1737 C C . GLU A 1 221 ? 13.976 -0.528 12.931 1.00 48.97 221 GLU A C 1
ATOM 1739 O O . GLU A 1 221 ? 14.968 -0.389 13.652 1.00 48.97 221 GLU A O 1
ATOM 1744 N N . SER A 1 222 ? 13.347 0.520 12.377 1.00 39.97 222 SER A N 1
ATOM 1745 C CA . SER A 1 222 ? 13.839 1.914 12.367 1.00 39.97 222 SER A CA 1
ATOM 1746 C C . SER A 1 222 ? 13.088 2.861 13.306 1.00 39.97 222 SER A C 1
ATOM 1748 O O . SER A 1 222 ? 11.847 2.963 13.180 1.00 39.97 222 SER A O 1
#

Sequence (222 aa):
MKKGIMVAILVPSLVLSLAGCGGESANKKVESKEKPAVAHKKPKKEKEISFALADFKQVIEKASAEFVYLDNMAGNIGYNIQADMNSDTYGFVQELSNEFLDKRYVTIHKVSTEGMQELNNLGVDPDLLKDYKEAYQYVLDTVQKQRAIILTLDGTNGKEVRTQLDQAFDQPTYIENSQKLTLLEIEMAVKAGYKREEAREAVQEVKEKVMKEYGDPTDLES

pLDDT: mean 80.65, std 24.45, range [26.53, 98.5]

Radius of gyration: 23.69 Å; chains: 1; bounding box: 76×46×64 Å